Protein AF-A0AA36IHL5-F1 (afdb_monomer_lite)

pLDDT: mean 83.69, std 17.75, range [38.66, 98.56]

Sequence (324 aa):
MAGLLGIASVQEADGRDSGELLGDEELRSTPANKVRSAAAQQRLAVREYREAYRLRPRDAETKDRLHSACAVLRRLQALVDGPKRIPMRRFLAHYNLSIRYWDMGEARQAIDEAHKARKELEKHSLPRGCAEHNLLLMMQVYTEFKQEQKKLEDALHRSPEAVGPNYDMGIHFFDKRMLRRAEAQLRLARDRARTGTALQLVEQDMLSLQASADDNPLAPADGKKAVAAQSRGAGRMVQLLQDIEDDLTFISRLKQLWCVEEDSGKADELQETGVRDGLMPQLLPCMHCRYSQDRSACDAWLADLSVRTDICLQAGRHARACLK

Radius of gyration: 36.07 Å; chains: 1; bounding box: 121×39×105 Å

Secondary structure (DSSP, 8-state):
-----------------------TTHHHHS-HHHHHHHHHHHHHHHHHHHHHHHH-TT-HHHHHHHHHHHHHHHHHHHHHH-S-PBP-HHHHHHHHHHHHHHHHT-HHHHHHHHHHHHHHHHHTT---HHHHHHHHHHHHHHHHTHHHHHHHHHHHHH-TT-HHHHHHHHHHHHHTT-HHHHHHHHHHHHHHHHHHHHHHHHHHHHHHHHHHH---TT--TTHHHHHHHHHHHHHHHHHHHHHHHHHHHHHHHHHHHHS----TTHHHHHHHTS-----PPPPPPPHHHHH-S--HHHHHHHHHHHHHBS---GGGGGGGSS--

Structure (mmCIF, N/CA/C/O backbone):
data_AF-A0AA36IHL5-F1
#
_entry.id   AF-A0AA36IHL5-F1
#
loop_
_atom_site.group_PDB
_atom_site.id
_atom_site.type_symbol
_atom_site.label_atom_id
_atom_site.label_alt_id
_atom_site.label_comp_id
_atom_site.label_asym_id
_atom_site.label_entity_id
_atom_site.label_seq_id
_atom_site.pdbx_PDB_ins_code
_atom_site.Cartn_x
_atom_site.Cartn_y
_atom_site.Cartn_z
_atom_site.occupancy
_atom_site.B_iso_or_equiv
_atom_site.auth_seq_id
_atom_site.auth_comp_id
_atom_site.auth_asym_id
_atom_site.auth_atom_id
_atom_site.pdbx_PDB_model_num
ATOM 1 N N . MET A 1 1 ? 92.669 13.123 -29.758 1.00 44.44 1 MET A N 1
ATOM 2 C CA . MET A 1 1 ? 92.280 13.843 -30.991 1.00 44.44 1 MET A CA 1
ATOM 3 C C . MET A 1 1 ? 91.875 12.797 -32.020 1.00 44.44 1 MET A C 1
ATOM 5 O O . MET A 1 1 ? 92.624 11.844 -32.168 1.00 44.44 1 MET A O 1
ATOM 9 N N . ALA A 1 2 ? 90.725 12.998 -32.674 1.00 41.44 2 ALA A N 1
ATOM 10 C CA . ALA A 1 2 ? 90.060 12.146 -33.677 1.00 41.44 2 ALA A CA 1
ATOM 11 C C . ALA A 1 2 ? 89.234 10.957 -33.133 1.00 41.44 2 ALA A C 1
ATOM 13 O O . ALA A 1 2 ? 89.733 9.855 -32.926 1.00 41.44 2 ALA A O 1
ATOM 14 N N . GLY A 1 3 ? 87.943 11.232 -32.908 1.00 39.38 3 GLY A N 1
ATOM 15 C CA . GLY A 1 3 ? 86.891 10.254 -32.641 1.00 39.38 3 GLY A CA 1
ATOM 16 C C . GLY A 1 3 ? 86.279 9.705 -33.934 1.00 39.38 3 GLY A C 1
ATOM 17 O O . GLY A 1 3 ? 86.169 10.412 -34.935 1.00 39.38 3 GLY A O 1
ATOM 18 N N . LEU A 1 4 ? 85.908 8.427 -33.882 1.00 48.72 4 LEU A N 1
ATOM 19 C CA . LEU A 1 4 ? 85.308 7.640 -34.955 1.00 48.72 4 LEU A CA 1
ATOM 20 C C . LEU A 1 4 ? 83.808 7.941 -35.102 1.00 48.72 4 LEU A C 1
ATOM 22 O O . LEU A 1 4 ? 83.058 7.920 -34.128 1.00 48.72 4 LEU A O 1
ATOM 26 N N . LEU A 1 5 ? 83.392 8.193 -36.343 1.00 45.12 5 LEU A N 1
ATOM 27 C CA . LEU A 1 5 ? 82.007 8.343 -36.785 1.00 45.12 5 LEU A CA 1
ATOM 28 C C . LEU A 1 5 ? 81.318 6.970 -36.839 1.00 45.12 5 LEU A C 1
ATOM 30 O O . LEU A 1 5 ? 81.693 6.121 -37.644 1.00 45.12 5 LEU A O 1
ATOM 34 N N . GLY A 1 6 ? 80.297 6.772 -36.004 1.00 46.28 6 GLY A N 1
ATOM 35 C CA . GLY A 1 6 ? 79.357 5.654 -36.095 1.00 46.28 6 GLY A CA 1
ATOM 36 C C . GLY A 1 6 ? 78.054 6.115 -36.743 1.00 46.28 6 GLY A C 1
ATOM 37 O O . GLY A 1 6 ? 77.314 6.898 -36.154 1.00 46.28 6 GLY A O 1
ATOM 38 N N . ILE A 1 7 ? 77.784 5.642 -37.958 1.00 44.25 7 ILE A N 1
ATOM 39 C CA . ILE A 1 7 ? 76.531 5.872 -38.683 1.00 44.25 7 ILE A CA 1
ATOM 40 C C . ILE A 1 7 ? 75.579 4.738 -38.292 1.00 44.25 7 ILE A C 1
ATOM 42 O O . ILE A 1 7 ? 75.774 3.597 -38.703 1.00 44.25 7 ILE A O 1
ATOM 46 N N . ALA A 1 8 ? 74.576 5.040 -37.467 1.00 44.50 8 ALA A N 1
ATOM 47 C CA . ALA A 1 8 ? 73.499 4.112 -37.144 1.00 44.50 8 ALA A CA 1
ATOM 48 C C . ALA A 1 8 ? 72.383 4.249 -38.188 1.00 44.50 8 ALA A C 1
ATOM 50 O O . ALA A 1 8 ? 71.769 5.306 -38.334 1.00 44.50 8 ALA A O 1
ATOM 51 N N . SER A 1 9 ? 72.147 3.168 -38.924 1.00 41.22 9 SER A N 1
ATOM 52 C CA . SER A 1 9 ? 71.036 2.990 -39.855 1.00 41.22 9 SER A CA 1
ATOM 53 C C . SER A 1 9 ? 69.702 2.946 -39.107 1.00 41.22 9 SER A C 1
ATOM 55 O O . SER A 1 9 ? 69.472 2.046 -38.298 1.00 41.22 9 SER A O 1
ATOM 57 N N . VAL A 1 10 ? 68.818 3.897 -39.401 1.00 44.06 10 VAL A N 1
ATOM 58 C CA . VAL A 1 10 ? 67.421 3.902 -38.955 1.00 44.06 10 VAL A CA 1
ATOM 59 C C . VAL A 1 10 ? 66.652 2.895 -39.812 1.00 44.06 10 VAL A C 1
ATOM 61 O O . VAL A 1 10 ? 66.499 3.093 -41.014 1.00 44.06 10 VAL A O 1
ATOM 64 N N . GLN A 1 11 ? 66.209 1.793 -39.208 1.00 38.66 11 GLN A N 1
ATOM 65 C CA . GLN A 1 11 ? 65.222 0.899 -39.809 1.00 38.66 11 GLN A CA 1
ATOM 66 C C . GLN A 1 11 ? 63.832 1.498 -39.576 1.00 38.66 11 GLN A C 1
ATOM 68 O O . GLN A 1 11 ? 63.352 1.552 -38.444 1.00 38.66 11 GLN A O 1
ATOM 73 N N . GLU A 1 12 ? 63.199 1.966 -40.650 1.00 41.81 12 GLU A N 1
ATOM 74 C CA . GLU A 1 12 ? 61.779 2.311 -40.675 1.00 41.81 12 GLU A CA 1
ATOM 75 C C . GLU A 1 12 ? 60.959 1.022 -40.530 1.00 41.81 12 GLU A C 1
ATOM 77 O O . GLU A 1 12 ? 60.849 0.214 -41.451 1.00 41.81 12 GLU A O 1
ATOM 82 N N . ALA A 1 13 ? 60.422 0.801 -39.329 1.00 40.88 13 ALA A N 1
ATOM 83 C CA . ALA A 1 13 ? 59.413 -0.216 -39.085 1.00 40.88 13 ALA A CA 1
ATOM 84 C C . ALA A 1 13 ? 58.079 0.290 -39.649 1.00 40.88 13 ALA A C 1
ATOM 86 O O . ALA A 1 13 ? 57.385 1.094 -39.025 1.00 40.88 13 ALA A O 1
ATOM 87 N N . ASP A 1 14 ? 57.752 -0.175 -40.852 1.00 40.91 14 ASP A N 1
ATOM 88 C CA . ASP A 1 14 ? 56.492 0.066 -41.550 1.00 40.91 14 ASP A CA 1
ATOM 89 C C . ASP A 1 14 ? 55.363 -0.706 -40.832 1.00 40.91 14 ASP A C 1
ATOM 91 O O . ASP A 1 14 ? 54.939 -1.797 -41.218 1.00 40.91 14 ASP A O 1
ATOM 95 N N . GLY A 1 15 ? 54.938 -0.169 -39.687 1.00 42.59 15 GLY A N 1
ATOM 96 C CA . GLY A 1 15 ? 53.857 -0.684 -38.855 1.00 42.59 15 GLY A CA 1
ATOM 97 C C . GLY A 1 15 ? 52.500 -0.392 -39.480 1.00 42.59 15 GLY A C 1
ATOM 98 O O . GLY A 1 15 ? 51.758 0.463 -38.997 1.00 42.59 15 GLY A O 1
ATOM 99 N N . ARG A 1 16 ? 52.151 -1.117 -40.548 1.00 42.12 16 ARG A N 1
ATOM 100 C CA . ARG A 1 16 ? 50.749 -1.291 -40.949 1.00 42.12 16 ARG A CA 1
ATOM 101 C C . ARG A 1 16 ? 50.077 -2.198 -39.926 1.00 42.12 16 ARG A C 1
ATOM 103 O O . ARG A 1 16 ? 49.885 -3.384 -40.166 1.00 42.12 16 ARG A O 1
ATOM 110 N N . ASP A 1 17 ? 49.730 -1.615 -38.785 1.00 42.56 17 ASP A N 1
ATOM 111 C CA . ASP A 1 17 ? 48.721 -2.158 -37.886 1.00 42.56 17 ASP A CA 1
ATOM 112 C C . ASP A 1 17 ? 47.379 -2.019 -38.615 1.00 42.56 17 ASP A C 1
ATOM 114 O O . ASP A 1 17 ? 46.668 -1.013 -38.526 1.00 42.56 17 ASP A O 1
ATOM 118 N N . SER A 1 18 ? 47.110 -2.979 -39.502 1.00 45.34 18 SER A N 1
ATOM 119 C CA . SER A 1 18 ? 45.804 -3.162 -40.106 1.00 45.34 18 SER A CA 1
ATOM 120 C C . SER A 1 18 ? 44.856 -3.438 -38.957 1.00 45.34 18 SER A C 1
ATOM 122 O O . SER A 1 18 ? 44.804 -4.566 -38.477 1.00 45.34 18 SER A O 1
ATOM 124 N N . GLY A 1 19 ? 44.167 -2.392 -38.497 1.00 47.06 19 GLY A N 1
ATOM 125 C CA . GLY A 1 19 ? 43.100 -2.489 -37.517 1.00 47.06 19 GLY A CA 1
ATOM 126 C C . GLY A 1 19 ? 42.063 -3.477 -38.025 1.00 47.06 19 GLY A C 1
ATOM 127 O O . GLY A 1 19 ? 41.137 -3.099 -38.746 1.00 47.06 19 GLY A O 1
ATOM 128 N N . GLU A 1 20 ? 42.265 -4.748 -37.691 1.00 49.41 20 GLU A N 1
ATOM 129 C CA . GLU A 1 20 ? 41.310 -5.814 -37.896 1.00 49.41 20 GLU A CA 1
ATOM 130 C C . GLU A 1 20 ? 40.064 -5.384 -37.138 1.00 49.41 20 GLU A C 1
ATOM 132 O O . GLU A 1 20 ? 40.018 -5.314 -35.908 1.00 49.41 20 GLU A O 1
ATOM 137 N N . LEU A 1 21 ? 39.067 -4.976 -37.917 1.00 54.00 21 LEU A N 1
ATOM 138 C CA . LEU A 1 21 ? 37.728 -4.703 -37.447 1.00 54.00 21 LEU A CA 1
ATOM 139 C C . LEU A 1 21 ? 37.218 -6.014 -36.857 1.00 54.00 21 LEU A C 1
ATOM 141 O O . LEU A 1 21 ? 36.742 -6.872 -37.598 1.00 54.00 21 LEU A O 1
ATOM 145 N N . LEU A 1 22 ? 37.366 -6.162 -35.538 1.00 56.16 22 LEU A N 1
ATOM 146 C CA . LEU A 1 22 ? 36.776 -7.248 -34.761 1.00 56.16 22 LEU A CA 1
ATOM 147 C C . LEU A 1 22 ? 35.353 -7.476 -35.272 1.00 56.16 22 LEU A C 1
ATOM 149 O O . LEU A 1 22 ? 34.536 -6.546 -35.283 1.00 56.16 22 LEU A O 1
ATOM 153 N N . GLY A 1 23 ? 35.089 -8.690 -35.755 1.00 58.66 23 GLY A N 1
ATOM 154 C CA . GLY A 1 23 ? 33.803 -9.040 -36.342 1.00 58.66 23 GLY A CA 1
ATOM 155 C C . GLY A 1 23 ? 32.660 -8.760 -35.364 1.00 58.66 23 GLY A C 1
ATOM 156 O O . GLY A 1 23 ? 32.812 -8.910 -34.150 1.00 58.66 23 GLY A O 1
ATOM 157 N N . ASP A 1 24 ? 31.493 -8.367 -35.884 1.00 56.25 24 ASP A N 1
ATOM 158 C CA . ASP A 1 24 ? 30.331 -7.980 -35.066 1.00 56.25 24 ASP A CA 1
ATOM 159 C C . ASP A 1 24 ? 29.865 -9.102 -34.098 1.00 56.25 24 ASP A C 1
ATOM 161 O O . ASP A 1 24 ? 29.147 -8.828 -33.133 1.00 56.25 24 ASP A O 1
ATOM 165 N N . GLU A 1 25 ? 30.277 -10.355 -34.326 1.00 59.19 25 GLU A N 1
ATOM 166 C CA . GLU A 1 25 ? 30.057 -11.504 -33.434 1.00 59.19 25 GLU A CA 1
ATOM 167 C C . GLU A 1 25 ? 30.966 -11.506 -32.197 1.00 59.19 25 GLU A C 1
ATOM 169 O O . GLU A 1 25 ? 30.514 -11.818 -31.093 1.00 59.19 25 GLU A O 1
ATOM 174 N N . GLU A 1 26 ? 32.226 -11.102 -32.343 1.00 59.00 26 GLU A N 1
ATOM 175 C CA . GLU A 1 26 ? 33.215 -11.148 -31.265 1.00 59.00 26 GLU A CA 1
ATOM 176 C C . GLU A 1 26 ? 32.952 -10.040 -30.236 1.00 59.00 26 GLU A C 1
ATOM 178 O O . GLU A 1 26 ? 33.010 -10.275 -29.029 1.00 59.00 26 GLU A O 1
ATOM 183 N N . LEU A 1 27 ? 32.500 -8.861 -30.689 1.00 59.38 27 LEU A N 1
ATOM 184 C CA . LEU A 1 27 ? 32.076 -7.774 -29.798 1.00 59.38 27 LEU A CA 1
ATOM 185 C C . LEU A 1 27 ? 30.879 -8.147 -28.909 1.00 59.38 27 LEU A C 1
ATOM 187 O O . LEU A 1 27 ? 30.774 -7.625 -27.797 1.00 59.38 27 LEU A O 1
ATOM 191 N N . ARG A 1 28 ? 29.995 -9.051 -29.352 1.00 56.94 28 ARG A N 1
ATOM 192 C CA . ARG A 1 28 ? 28.815 -9.474 -28.573 1.00 56.94 28 ARG A CA 1
ATOM 193 C C . ARG A 1 28 ? 29.163 -10.392 -27.400 1.00 56.94 28 ARG A C 1
ATOM 195 O O . ARG A 1 28 ? 28.396 -10.431 -26.441 1.00 56.94 28 ARG A O 1
ATOM 202 N N . SER A 1 29 ? 30.294 -11.101 -27.454 1.00 59.09 29 SER A N 1
ATOM 203 C CA . SER A 1 29 ? 30.755 -11.987 -26.371 1.00 59.09 29 SER A CA 1
ATOM 204 C C . SER A 1 29 ? 31.634 -11.270 -25.338 1.00 59.09 29 SER A C 1
ATOM 206 O O . SER A 1 29 ? 31.875 -11.791 -24.245 1.00 59.09 29 SER A O 1
ATOM 208 N N . THR A 1 30 ? 32.107 -10.058 -25.650 1.00 69.56 30 THR A N 1
ATOM 209 C CA . THR A 1 30 ? 32.979 -9.316 -24.739 1.00 69.56 30 THR A CA 1
ATOM 210 C C . THR A 1 30 ? 32.235 -8.846 -23.480 1.00 69.56 30 THR A C 1
ATOM 212 O O . THR A 1 30 ? 31.100 -8.372 -23.548 1.00 69.56 30 THR A O 1
ATOM 215 N N . PRO A 1 31 ? 32.863 -8.928 -22.291 1.00 75.56 31 PRO A N 1
ATOM 216 C CA . PRO A 1 31 ? 32.246 -8.460 -21.055 1.00 75.56 31 PRO A CA 1
ATOM 217 C C . PRO A 1 31 ? 31.926 -6.961 -21.148 1.00 75.56 31 PRO A C 1
ATOM 219 O O . PRO A 1 31 ? 32.770 -6.166 -21.560 1.00 75.56 31 PRO A O 1
ATOM 222 N N . ALA A 1 32 ? 30.735 -6.554 -20.694 1.00 74.25 32 ALA A N 1
ATOM 223 C CA . ALA A 1 32 ? 30.207 -5.186 -20.817 1.00 74.25 32 ALA A CA 1
ATOM 224 C C . ALA A 1 32 ? 31.147 -4.073 -20.299 1.00 74.25 32 ALA A C 1
ATOM 226 O O . ALA A 1 32 ? 31.046 -2.918 -20.714 1.00 74.25 32 ALA A O 1
ATOM 227 N N . ASN A 1 33 ? 32.075 -4.396 -19.393 1.00 75.38 33 ASN A N 1
ATOM 228 C CA . ASN A 1 33 ? 33.095 -3.460 -18.913 1.00 75.38 33 ASN A CA 1
ATOM 229 C C . ASN A 1 33 ? 34.169 -3.165 -19.975 1.00 75.38 33 ASN A C 1
ATOM 231 O O . ASN A 1 33 ? 34.611 -2.023 -20.081 1.00 75.38 33 ASN A O 1
ATOM 235 N N . LYS A 1 34 ? 34.537 -4.150 -20.808 1.00 85.75 34 LYS A N 1
ATOM 236 C CA . LYS A 1 34 ? 35.445 -3.952 -21.948 1.00 85.75 34 LYS A CA 1
ATOM 237 C C . LYS A 1 34 ? 34.787 -3.106 -23.033 1.00 85.75 34 LYS A C 1
ATOM 239 O O . LYS A 1 34 ? 35.414 -2.164 -23.497 1.00 85.75 34 LYS A O 1
ATOM 244 N N . VAL A 1 35 ? 33.512 -3.352 -23.353 1.00 85.50 35 VAL A N 1
ATOM 245 C CA . VAL A 1 35 ? 32.758 -2.531 -24.323 1.00 85.50 35 VAL A CA 1
ATOM 246 C C . VAL A 1 35 ? 32.647 -1.078 -23.847 1.00 85.50 35 VAL A C 1
ATOM 248 O O . VAL A 1 35 ? 32.874 -0.153 -24.623 1.00 85.50 35 VAL A O 1
ATOM 251 N N . ARG A 1 36 ? 32.371 -0.855 -22.553 1.00 82.19 36 ARG A N 1
ATOM 252 C CA . ARG A 1 36 ? 32.340 0.495 -21.961 1.00 82.19 36 ARG A CA 1
ATOM 253 C C . ARG A 1 36 ? 33.703 1.188 -21.993 1.00 82.19 36 ARG A C 1
ATOM 255 O O . ARG A 1 36 ? 33.763 2.366 -22.338 1.00 82.19 36 ARG A O 1
ATOM 262 N N . SER A 1 37 ? 34.777 0.464 -21.678 1.00 85.81 37 SER A N 1
ATOM 263 C CA . SER A 1 37 ? 36.148 0.981 -21.771 1.00 85.81 37 SER A CA 1
ATOM 264 C C . SER A 1 37 ? 36.522 1.336 -23.216 1.00 85.81 37 SER A C 1
ATOM 266 O O . SER A 1 37 ? 36.970 2.450 -23.479 1.00 85.81 37 SER A O 1
ATOM 268 N N . ALA A 1 38 ? 36.224 0.452 -24.174 1.00 89.75 38 ALA A N 1
ATOM 269 C CA . ALA A 1 38 ? 36.446 0.687 -25.599 1.00 89.75 38 ALA A CA 1
ATOM 270 C C . ALA A 1 38 ? 35.644 1.896 -26.107 1.00 89.75 38 ALA A C 1
ATOM 272 O O . ALA A 1 38 ? 36.181 2.752 -26.805 1.00 89.75 38 ALA A O 1
ATOM 273 N N . ALA A 1 39 ? 34.377 2.036 -25.702 1.00 89.25 39 ALA A N 1
ATOM 274 C CA . ALA A 1 39 ? 33.566 3.204 -26.041 1.00 89.25 39 ALA A CA 1
ATOM 275 C C . ALA A 1 39 ? 34.156 4.504 -25.463 1.00 89.25 39 ALA A C 1
ATOM 277 O O . ALA A 1 39 ? 34.123 5.540 -26.128 1.00 89.25 39 ALA A O 1
ATOM 278 N N . ALA A 1 40 ? 34.709 4.468 -24.246 1.00 89.44 40 ALA A N 1
ATOM 279 C CA . ALA A 1 40 ? 35.375 5.617 -23.637 1.00 89.44 40 ALA A CA 1
ATOM 280 C C . ALA A 1 40 ? 36.661 6.001 -24.388 1.00 89.44 40 ALA A C 1
ATOM 282 O O . ALA A 1 40 ? 36.842 7.174 -24.718 1.00 89.44 40 ALA A O 1
ATOM 283 N N . GLN A 1 41 ? 37.502 5.023 -24.733 1.00 91.75 41 GLN A N 1
ATOM 284 C CA . GLN A 1 41 ? 38.707 5.232 -25.545 1.00 91.75 41 GLN A CA 1
ATOM 285 C C . GLN A 1 41 ? 38.363 5.796 -26.927 1.00 91.75 41 GLN A C 1
ATOM 287 O O . GLN A 1 41 ? 38.969 6.767 -27.378 1.00 91.75 41 GLN A O 1
ATOM 292 N N . GLN A 1 42 ? 37.312 5.277 -27.561 1.00 94.62 42 GLN A N 1
ATOM 293 C CA . GLN A 1 42 ? 36.882 5.745 -28.872 1.00 94.62 42 GLN A CA 1
ATOM 294 C C . GLN A 1 42 ? 36.358 7.190 -28.847 1.00 94.62 42 GLN A C 1
ATOM 296 O O . GLN A 1 42 ? 36.547 7.937 -29.808 1.00 94.62 42 GLN A O 1
ATOM 301 N N . ARG A 1 43 ? 35.738 7.632 -27.742 1.00 93.25 43 ARG A N 1
ATOM 302 C CA . ARG A 1 43 ? 35.357 9.047 -27.556 1.00 93.25 43 ARG A CA 1
ATOM 303 C C . ARG A 1 43 ? 36.575 9.963 -27.491 1.00 93.25 43 ARG A C 1
ATOM 305 O O . ARG A 1 43 ? 36.509 11.067 -28.031 1.00 93.25 43 ARG A O 1
ATOM 312 N N . LEU A 1 44 ? 37.656 9.519 -26.847 1.00 93.81 44 LEU A N 1
ATOM 313 C CA . LEU A 1 44 ? 38.919 10.257 -26.811 1.00 93.81 44 LEU A CA 1
ATOM 314 C C . LEU A 1 44 ? 39.531 10.331 -28.213 1.00 93.81 44 LEU A C 1
ATOM 316 O O . LEU A 1 44 ? 39.802 11.428 -28.683 1.00 93.81 44 LEU A O 1
ATOM 320 N N . ALA A 1 45 ? 39.611 9.209 -28.934 1.00 93.56 45 ALA A N 1
ATOM 321 C CA . ALA A 1 45 ? 40.111 9.188 -30.310 1.00 93.56 45 ALA A CA 1
ATOM 322 C C . ALA A 1 45 ? 39.329 10.139 -31.236 1.00 93.56 45 ALA A C 1
ATOM 324 O O . ALA A 1 45 ? 39.920 10.931 -31.966 1.00 93.56 45 ALA A O 1
ATOM 325 N N . VAL A 1 46 ? 37.991 10.138 -31.168 1.00 96.38 46 VAL A N 1
ATOM 326 C CA . VAL A 1 46 ? 37.153 11.078 -31.937 1.00 96.38 46 VAL A CA 1
ATOM 327 C C . VAL A 1 46 ? 37.425 12.537 -31.553 1.00 96.38 46 VAL A C 1
ATOM 329 O O . VAL A 1 46 ? 37.369 13.406 -32.423 1.00 96.38 46 VAL A O 1
ATOM 332 N N . ARG A 1 47 ? 37.710 12.833 -30.278 1.00 96.31 47 ARG A N 1
ATOM 333 C CA . ARG A 1 47 ? 38.084 14.185 -29.838 1.00 96.31 47 ARG A CA 1
ATOM 334 C C . ARG A 1 47 ? 39.415 14.610 -30.462 1.00 96.31 47 ARG A C 1
ATOM 336 O O . ARG A 1 47 ? 39.451 15.666 -31.084 1.00 96.31 47 ARG A O 1
ATOM 343 N N . GLU A 1 48 ? 40.444 13.772 -30.377 1.00 96.38 48 GLU A N 1
ATOM 344 C CA . GLU A 1 48 ? 41.768 14.064 -30.945 1.00 96.38 48 GLU A CA 1
ATOM 345 C C . GLU A 1 48 ? 41.717 14.227 -32.471 1.00 96.38 48 GLU A C 1
ATOM 347 O O . GLU A 1 48 ? 42.239 15.199 -33.014 1.00 96.38 48 GLU A O 1
ATOM 352 N N . TYR A 1 49 ? 40.995 13.353 -33.184 1.00 96.56 49 TYR A N 1
ATOM 353 C CA . TYR A 1 49 ? 40.829 13.488 -34.637 1.00 96.56 49 TYR A CA 1
ATOM 354 C C . TYR A 1 49 ? 40.052 14.747 -35.042 1.00 96.56 49 TYR A C 1
ATOM 356 O O . TYR A 1 49 ? 40.300 15.300 -36.113 1.00 96.56 49 TYR A O 1
ATOM 364 N N . ARG A 1 50 ? 39.132 15.242 -34.201 1.00 96.50 50 ARG A N 1
ATOM 365 C CA . ARG A 1 50 ? 38.467 16.534 -34.440 1.00 96.50 50 ARG A CA 1
ATOM 366 C C . ARG A 1 50 ? 39.439 17.700 -34.304 1.00 96.50 50 ARG A C 1
ATOM 368 O O . ARG A 1 50 ? 39.364 18.612 -35.123 1.00 96.50 50 ARG A O 1
ATOM 375 N N . GLU A 1 51 ? 40.335 17.677 -33.318 1.00 96.94 51 GLU A N 1
ATOM 376 C CA . GLU A 1 51 ? 41.374 18.707 -33.187 1.00 96.94 51 GLU A CA 1
ATOM 377 C C . GLU A 1 51 ? 42.366 18.651 -34.355 1.00 96.94 51 GLU A C 1
ATOM 379 O O . GLU A 1 51 ? 42.631 19.674 -34.986 1.00 96.94 51 GLU A O 1
ATOM 384 N N . ALA A 1 52 ? 42.829 17.457 -34.734 1.00 95.81 52 ALA A N 1
ATOM 385 C CA . ALA A 1 52 ? 43.696 17.275 -35.898 1.00 95.81 52 ALA A CA 1
ATOM 386 C C . ALA A 1 52 ? 43.046 17.806 -37.190 1.00 95.81 52 ALA A C 1
ATOM 388 O O . ALA A 1 52 ? 43.681 18.537 -37.953 1.00 95.81 52 ALA A O 1
ATOM 389 N N . TYR A 1 53 ? 41.755 17.521 -37.402 1.00 95.38 53 TYR A N 1
ATOM 390 C CA . TYR A 1 53 ? 41.002 18.033 -38.550 1.00 95.38 53 TYR A CA 1
ATOM 391 C C . TYR A 1 53 ? 40.866 19.563 -38.532 1.00 95.38 53 TYR A C 1
ATOM 393 O O . TYR A 1 53 ? 40.946 20.195 -39.583 1.00 95.38 53 TYR A O 1
ATOM 401 N N . ARG A 1 54 ? 40.702 20.189 -37.355 1.00 96.00 54 ARG A N 1
ATOM 402 C CA . ARG A 1 54 ? 40.691 21.661 -37.234 1.00 96.00 54 ARG A CA 1
ATOM 403 C C . ARG A 1 54 ? 42.029 22.279 -37.624 1.00 96.00 54 ARG A C 1
ATOM 405 O O . ARG A 1 54 ? 42.038 23.313 -38.285 1.00 96.00 54 ARG A O 1
ATOM 412 N N . LEU A 1 55 ? 43.137 21.652 -37.229 1.00 96.19 55 LEU A N 1
ATOM 413 C CA . LEU A 1 55 ? 44.485 22.118 -37.562 1.00 96.19 55 LEU A CA 1
ATOM 414 C C . LEU A 1 55 ? 44.817 21.915 -39.049 1.00 96.19 55 LEU A C 1
ATOM 416 O O . LEU A 1 55 ? 45.541 22.722 -39.630 1.00 96.19 55 LEU A O 1
ATOM 420 N N . ARG A 1 56 ? 44.299 20.849 -39.677 1.00 95.31 56 ARG A N 1
ATOM 421 C CA . ARG A 1 56 ? 44.561 20.497 -41.084 1.00 95.31 56 ARG A CA 1
ATOM 422 C C . ARG A 1 56 ? 43.282 20.061 -41.820 1.00 95.31 56 ARG A C 1
ATOM 424 O O . ARG A 1 56 ? 43.119 18.885 -42.137 1.00 95.31 56 ARG A O 1
ATOM 431 N N . PRO A 1 57 ? 42.393 20.997 -42.193 1.00 92.31 57 PRO A N 1
ATOM 432 C CA . PRO A 1 57 ? 41.082 20.656 -42.758 1.00 92.31 57 PRO A CA 1
ATOM 433 C C . PRO A 1 57 ? 41.125 20.072 -44.179 1.00 92.31 57 PRO A C 1
ATOM 435 O O . PRO A 1 57 ? 40.133 19.513 -44.642 1.00 92.31 57 PRO A O 1
ATOM 438 N N . ARG A 1 58 ? 42.248 20.217 -44.898 1.00 94.81 58 ARG A N 1
ATOM 439 C CA . ARG A 1 58 ? 42.435 19.681 -46.260 1.00 94.81 58 ARG A CA 1
ATOM 440 C C . ARG A 1 58 ? 43.095 18.303 -46.291 1.00 94.81 58 ARG A C 1
ATOM 442 O O . ARG A 1 58 ? 43.225 17.738 -47.372 1.00 94.81 58 ARG A O 1
ATOM 449 N N . ASP A 1 59 ? 43.519 17.783 -45.142 1.00 96.12 59 ASP A N 1
ATOM 450 C CA . ASP A 1 59 ? 44.123 16.460 -45.066 1.00 96.12 59 ASP A CA 1
ATOM 451 C C . ASP A 1 59 ? 43.042 15.371 -45.170 1.00 96.12 59 ASP A C 1
ATOM 453 O O . ASP A 1 59 ? 42.204 15.205 -44.277 1.00 96.12 59 ASP A O 1
ATOM 457 N N . ALA A 1 60 ? 43.048 14.655 -46.297 1.00 93.75 60 ALA A N 1
ATOM 458 C CA . ALA A 1 60 ? 42.083 13.600 -46.588 1.00 93.75 60 ALA A CA 1
ATOM 459 C C . ALA A 1 60 ? 42.209 12.429 -45.603 1.00 93.75 60 ALA A C 1
ATOM 461 O O . ALA A 1 60 ? 41.197 11.879 -45.174 1.00 93.75 60 ALA A O 1
ATOM 462 N N . GLU A 1 61 ? 43.428 12.111 -45.162 1.00 93.88 61 GLU A N 1
ATOM 463 C CA . GLU A 1 61 ? 43.673 10.987 -44.260 1.00 93.88 61 GLU A CA 1
ATOM 464 C C . GLU A 1 61 ? 43.075 11.237 -42.870 1.00 93.88 61 GLU A C 1
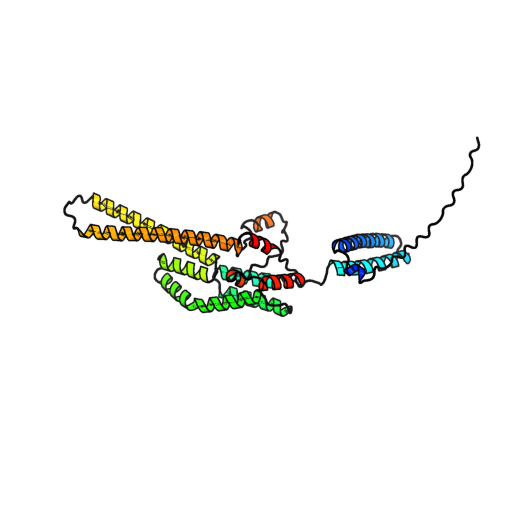ATOM 466 O O . GLU A 1 61 ? 42.361 10.393 -42.322 1.00 93.88 61 GLU A O 1
ATOM 471 N N . THR A 1 62 ? 43.294 12.430 -42.310 1.00 93.19 62 THR A N 1
ATOM 472 C CA . THR A 1 62 ? 42.682 12.829 -41.035 1.00 93.19 62 THR A CA 1
ATOM 473 C C . THR A 1 62 ? 41.151 12.809 -41.112 1.00 93.19 62 THR A C 1
ATOM 475 O O . THR A 1 62 ? 40.481 12.381 -40.166 1.00 93.19 62 THR A O 1
ATOM 478 N N . LYS A 1 63 ? 40.578 13.223 -42.249 1.00 95.56 63 LYS A N 1
ATOM 479 C CA . LYS A 1 63 ? 39.130 13.179 -42.484 1.00 95.56 63 LYS A CA 1
ATOM 480 C C . LYS A 1 63 ? 38.595 11.742 -42.499 1.00 95.56 63 LYS A C 1
ATOM 482 O O . LYS A 1 63 ? 37.558 11.492 -41.876 1.00 95.56 63 LYS A O 1
ATOM 487 N N . ASP A 1 64 ? 39.284 10.814 -43.154 1.00 95.25 64 ASP A N 1
ATOM 488 C CA . ASP A 1 64 ? 38.872 9.407 -43.240 1.00 95.25 64 ASP A CA 1
ATOM 489 C C . ASP A 1 64 ? 38.989 8.701 -41.884 1.00 95.25 64 ASP A C 1
ATOM 491 O O . ASP A 1 64 ? 38.049 8.032 -41.442 1.00 95.25 64 ASP A O 1
ATOM 495 N N . ARG A 1 65 ? 40.084 8.937 -41.150 1.00 94.94 65 ARG A N 1
ATOM 496 C CA . ARG A 1 65 ? 40.271 8.413 -39.785 1.00 94.94 65 ARG A CA 1
ATOM 497 C C . ARG A 1 65 ? 39.195 8.924 -38.825 1.00 94.94 65 ARG A C 1
ATOM 499 O O . ARG A 1 65 ? 38.655 8.138 -38.047 1.00 94.94 65 ARG A O 1
ATOM 506 N N . LEU A 1 66 ? 38.806 10.199 -38.919 1.00 95.56 66 LEU A N 1
ATOM 507 C CA . LEU A 1 66 ? 37.697 10.754 -38.135 1.00 95.56 66 LEU A CA 1
ATOM 508 C C . LEU A 1 66 ? 36.356 10.074 -38.460 1.00 95.56 66 LEU A C 1
ATOM 510 O O . LEU A 1 66 ? 35.585 9.773 -37.542 1.00 95.56 66 LEU A O 1
ATOM 514 N N . HIS A 1 67 ? 36.067 9.822 -39.742 1.00 94.62 67 HIS A N 1
ATOM 515 C CA . HIS A 1 67 ? 34.844 9.129 -40.161 1.00 94.62 67 HIS A CA 1
ATOM 516 C C . HIS A 1 67 ? 34.800 7.697 -39.629 1.00 94.62 67 HIS A C 1
ATOM 518 O O . HIS A 1 67 ? 33.812 7.316 -38.992 1.00 94.62 67 HIS A O 1
ATOM 524 N N . SER A 1 68 ? 35.881 6.936 -39.813 1.00 94.00 68 SER A N 1
ATOM 525 C CA . SER A 1 68 ? 36.021 5.578 -39.279 1.00 94.00 68 SER A CA 1
ATOM 526 C C . SER A 1 68 ? 35.872 5.563 -37.761 1.00 94.00 68 SER A C 1
ATOM 528 O O . SER A 1 68 ? 35.090 4.780 -37.216 1.00 94.00 68 SER A O 1
ATOM 530 N N . ALA A 1 69 ? 36.522 6.500 -37.068 1.00 93.69 69 ALA A N 1
ATOM 531 C CA . ALA A 1 69 ? 36.441 6.588 -35.620 1.00 93.69 69 ALA A CA 1
ATOM 532 C C . ALA A 1 69 ? 35.015 6.884 -35.124 1.00 93.69 69 ALA A C 1
ATOM 534 O O . ALA A 1 69 ? 34.567 6.283 -34.143 1.00 93.69 69 ALA A O 1
ATOM 535 N N . CYS A 1 70 ? 34.278 7.759 -35.818 1.00 93.00 70 CYS A N 1
ATOM 536 C CA . CYS A 1 70 ? 32.874 8.047 -35.522 1.00 93.00 70 CYS A CA 1
ATOM 537 C C . CYS A 1 70 ? 31.954 6.848 -35.809 1.00 93.00 70 CYS A C 1
ATOM 539 O O . CYS A 1 70 ? 30.996 6.626 -35.064 1.00 93.00 70 CYS A O 1
ATOM 541 N N . ALA A 1 71 ? 32.224 6.073 -36.864 1.00 92.56 71 ALA A N 1
ATOM 542 C CA . ALA A 1 71 ? 31.458 4.872 -37.193 1.00 92.56 71 ALA A CA 1
ATOM 543 C C . ALA A 1 71 ? 31.616 3.791 -36.112 1.00 92.56 71 ALA A C 1
ATOM 545 O O . ALA A 1 71 ? 30.613 3.254 -35.635 1.00 92.56 71 ALA A O 1
ATOM 546 N N . VAL A 1 72 ? 32.852 3.536 -35.666 1.00 92.69 72 VAL A N 1
ATOM 547 C CA . VAL A 1 72 ? 33.150 2.606 -34.563 1.00 92.69 72 VAL A CA 1
ATOM 548 C C . VAL A 1 72 ? 32.505 3.083 -33.262 1.00 92.69 72 VAL A C 1
ATOM 550 O O . VAL A 1 72 ? 31.846 2.297 -32.582 1.00 92.69 72 VAL A O 1
ATOM 553 N N . LEU A 1 73 ? 32.599 4.382 -32.947 1.00 91.56 73 LEU A N 1
ATOM 554 C CA . LEU A 1 73 ? 31.964 4.945 -31.753 1.00 91.56 73 LEU A CA 1
ATOM 555 C C . LEU A 1 73 ? 30.449 4.715 -31.752 1.00 91.56 73 LEU A C 1
ATOM 557 O O . LEU A 1 73 ? 29.901 4.324 -30.727 1.00 91.56 73 LEU A O 1
ATOM 561 N N . ARG A 1 74 ? 29.777 4.909 -32.893 1.00 89.00 74 ARG A N 1
ATOM 562 C CA . ARG A 1 74 ? 28.329 4.693 -33.017 1.00 89.00 74 ARG A CA 1
ATOM 563 C C . ARG A 1 74 ? 27.943 3.232 -32.767 1.00 89.00 74 ARG A C 1
ATOM 565 O O . ARG A 1 74 ? 26.935 2.985 -32.110 1.00 89.00 74 ARG A O 1
ATOM 572 N N . ARG A 1 75 ? 28.741 2.273 -33.253 1.00 87.06 75 ARG A N 1
ATOM 573 C CA . ARG A 1 75 ? 28.523 0.835 -33.006 1.00 87.06 75 ARG A CA 1
ATOM 574 C C . ARG A 1 75 ? 28.736 0.478 -31.537 1.00 87.06 75 ARG A C 1
ATOM 576 O O . ARG A 1 75 ? 27.869 -0.144 -30.932 1.00 87.06 75 ARG A O 1
ATOM 583 N N . LEU A 1 76 ? 29.843 0.932 -30.946 1.00 86.56 76 LEU A N 1
ATOM 584 C CA . LEU A 1 76 ? 30.137 0.721 -29.527 1.00 86.56 76 LEU A CA 1
ATOM 585 C C . LEU A 1 76 ? 29.070 1.358 -28.630 1.00 86.56 76 LEU A C 1
ATOM 587 O O . LEU A 1 76 ? 28.628 0.732 -27.676 1.00 86.56 76 LEU A O 1
ATOM 591 N N . GLN A 1 77 ? 28.603 2.565 -28.954 1.00 83.44 77 GLN A N 1
ATOM 592 C CA . GLN A 1 77 ? 27.500 3.213 -28.242 1.00 83.44 77 GLN A CA 1
ATOM 593 C C . GLN A 1 77 ? 26.202 2.417 -28.353 1.00 83.44 77 GLN A C 1
ATOM 595 O O . GLN A 1 77 ? 25.551 2.220 -27.340 1.00 83.44 77 GLN A O 1
ATOM 600 N N . ALA A 1 78 ? 25.856 1.878 -29.524 1.00 81.12 78 ALA A N 1
ATOM 601 C CA . ALA A 1 78 ? 24.678 1.021 -29.658 1.00 81.12 78 ALA A CA 1
ATOM 602 C C . ALA A 1 78 ? 24.762 -0.252 -28.789 1.00 81.12 78 ALA A C 1
ATOM 604 O O . ALA A 1 78 ? 23.747 -0.709 -28.267 1.00 81.12 78 ALA A O 1
ATOM 605 N N . LEU A 1 79 ? 25.967 -0.799 -28.593 1.00 81.44 79 LEU A N 1
ATOM 606 C CA . LEU A 1 79 ? 26.205 -1.945 -27.709 1.00 81.44 79 LEU A CA 1
ATOM 607 C C . LEU A 1 79 ? 26.183 -1.565 -26.219 1.00 81.44 79 LEU A C 1
ATOM 609 O O . LEU A 1 79 ? 25.719 -2.352 -25.399 1.00 81.44 79 LEU A O 1
ATOM 613 N N . VAL A 1 80 ? 26.674 -0.372 -25.863 1.00 77.44 80 VAL A N 1
ATOM 614 C CA . VAL A 1 80 ? 26.682 0.137 -24.478 1.00 77.44 80 VAL A CA 1
ATOM 615 C C . VAL A 1 80 ? 25.297 0.603 -24.036 1.00 77.44 80 VAL A C 1
ATOM 617 O O . VAL A 1 80 ? 24.870 0.280 -22.929 1.00 77.44 80 VAL A O 1
ATOM 620 N N . ASP A 1 81 ? 24.612 1.371 -24.881 1.00 69.19 81 ASP A N 1
ATOM 621 C CA . ASP A 1 81 ? 23.333 2.008 -24.563 1.00 69.19 81 ASP A CA 1
ATOM 622 C C . ASP A 1 81 ? 22.169 1.001 -24.640 1.00 69.19 81 ASP A C 1
ATOM 624 O O . ASP A 1 81 ? 21.121 1.214 -24.027 1.00 69.19 81 ASP A O 1
ATOM 628 N N . GLY A 1 82 ? 22.368 -0.132 -25.328 1.00 68.38 82 GLY A N 1
ATOM 629 C CA . GLY A 1 82 ? 21.369 -1.186 -25.481 1.00 68.38 82 GLY A CA 1
ATOM 630 C C . GLY A 1 82 ? 20.129 -0.729 -26.267 1.00 68.38 82 GLY A C 1
ATOM 631 O O . GLY A 1 82 ? 20.105 0.361 -26.849 1.00 68.38 82 GLY A O 1
ATOM 632 N N . PRO A 1 83 ? 19.066 -1.553 -26.331 1.00 67.94 83 PRO A N 1
ATOM 633 C CA . PRO A 1 83 ? 17.798 -1.118 -26.905 1.00 67.94 83 PRO A CA 1
ATOM 634 C C . PRO A 1 83 ? 17.256 0.083 -26.118 1.00 67.94 83 PRO A C 1
ATOM 636 O O . PRO A 1 83 ? 17.249 0.077 -24.886 1.00 67.94 83 PRO A O 1
ATOM 639 N N . LYS A 1 84 ? 16.781 1.115 -26.833 1.00 73.50 84 LYS A N 1
ATOM 640 C CA . LYS A 1 84 ? 16.149 2.292 -26.218 1.00 73.50 84 LYS A CA 1
ATOM 641 C C . LYS A 1 84 ? 15.016 1.835 -25.299 1.00 73.50 84 LYS A C 1
ATOM 643 O O . LYS A 1 84 ? 14.010 1.306 -25.766 1.00 73.50 84 LYS A O 1
ATOM 648 N N . ARG A 1 85 ? 15.193 2.053 -23.998 1.00 80.44 85 ARG A N 1
ATOM 649 C CA . ARG A 1 85 ? 14.215 1.705 -22.966 1.00 80.44 85 ARG A CA 1
ATOM 650 C C . ARG A 1 85 ? 12.971 2.581 -23.085 1.00 80.44 85 ARG A C 1
ATOM 652 O O . ARG A 1 85 ? 13.074 3.778 -23.353 1.00 80.44 85 ARG A O 1
ATOM 659 N N . ILE A 1 86 ? 11.803 1.984 -22.869 1.00 84.88 86 ILE A N 1
ATOM 660 C CA . ILE A 1 86 ? 10.529 2.709 -22.895 1.00 84.88 86 ILE A CA 1
ATOM 661 C C . ILE A 1 86 ? 10.409 3.539 -21.608 1.00 84.88 86 ILE A C 1
ATOM 663 O O . ILE A 1 86 ? 10.526 2.954 -20.527 1.00 84.88 86 ILE A O 1
ATOM 667 N N . PRO A 1 87 ? 10.170 4.863 -21.694 1.00 87.12 87 PRO A N 1
ATOM 668 C CA . PRO A 1 87 ? 9.975 5.699 -20.520 1.00 87.12 87 PRO A CA 1
ATOM 669 C C . PRO A 1 87 ? 8.614 5.429 -19.874 1.00 87.12 87 PRO A C 1
ATOM 671 O O . PRO A 1 87 ? 7.578 5.710 -20.474 1.00 87.12 87 PRO A O 1
ATOM 674 N N . MET A 1 88 ? 8.600 4.930 -18.637 1.00 90.94 88 MET A N 1
ATOM 675 C CA . MET A 1 88 ? 7.379 4.435 -17.974 1.00 90.94 88 MET A CA 1
ATOM 676 C C . MET A 1 88 ? 7.021 5.190 -16.686 1.00 90.94 88 MET A C 1
ATOM 678 O O . MET A 1 88 ? 6.370 4.664 -15.782 1.00 90.94 88 MET A O 1
ATOM 682 N N . ARG A 1 89 ? 7.383 6.476 -16.611 1.00 90.56 89 ARG A N 1
ATOM 683 C CA . ARG A 1 89 ? 7.087 7.340 -15.450 1.00 90.56 89 ARG A CA 1
ATOM 684 C C . ARG A 1 89 ? 5.592 7.472 -15.144 1.00 90.56 89 ARG A C 1
ATOM 686 O O . ARG A 1 89 ? 5.213 7.462 -13.979 1.00 90.56 89 ARG A O 1
ATOM 693 N N . ARG A 1 90 ? 4.742 7.583 -16.174 1.00 93.31 90 ARG A N 1
ATOM 694 C CA . ARG A 1 90 ? 3.279 7.692 -15.999 1.00 93.31 90 ARG A CA 1
ATOM 695 C C . ARG A 1 90 ? 2.681 6.415 -15.426 1.00 93.31 90 ARG A C 1
ATOM 697 O O . ARG A 1 90 ? 1.945 6.480 -14.450 1.00 93.31 90 ARG A O 1
ATOM 704 N N . PHE A 1 91 ? 3.056 5.269 -15.994 1.00 95.44 91 PHE A N 1
ATOM 705 C CA . PHE A 1 91 ? 2.677 3.959 -15.474 1.00 95.44 91 PHE A CA 1
ATOM 706 C C . PHE A 1 91 ? 3.013 3.835 -13.987 1.00 95.44 91 PHE A C 1
ATOM 708 O O . PHE A 1 91 ? 2.149 3.505 -13.182 1.00 95.44 91 PHE A O 1
ATOM 715 N N . LEU A 1 92 ? 4.255 4.151 -13.631 1.00 93.44 92 LEU A N 1
ATOM 716 C CA . LEU A 1 92 ? 4.755 4.043 -12.271 1.00 93.44 92 LEU A CA 1
ATOM 717 C C . LEU A 1 92 ? 4.008 4.959 -11.292 1.00 93.44 92 LEU A C 1
ATOM 719 O O . LEU A 1 92 ? 3.682 4.531 -10.187 1.00 93.44 92 LEU A O 1
ATOM 723 N N . ALA A 1 93 ? 3.691 6.188 -11.710 1.00 93.06 93 ALA A N 1
ATOM 724 C CA . ALA A 1 93 ? 2.879 7.106 -10.919 1.00 93.06 93 ALA A CA 1
ATOM 725 C C . ALA A 1 93 ? 1.476 6.535 -10.663 1.00 93.06 93 ALA A C 1
ATOM 727 O O . ALA A 1 93 ? 1.088 6.400 -9.507 1.00 93.06 93 ALA A O 1
ATOM 728 N N . HIS A 1 94 ? 0.754 6.128 -11.713 1.00 97.56 94 HIS A N 1
ATOM 729 C CA . HIS A 1 94 ? -0.585 5.538 -11.589 1.00 97.56 94 HIS A CA 1
ATOM 730 C C . HIS A 1 94 ? -0.574 4.256 -10.745 1.00 97.56 94 HIS A C 1
ATOM 732 O O . HIS A 1 94 ? -1.408 4.067 -9.861 1.00 97.56 94 HIS A O 1
ATOM 738 N N . TYR A 1 95 ? 0.417 3.392 -10.959 1.00 96.75 95 TYR A N 1
ATOM 739 C CA . TYR A 1 95 ? 0.566 2.152 -10.210 1.00 96.75 95 TYR A CA 1
ATOM 740 C C . TYR A 1 95 ? 0.783 2.432 -8.716 1.00 96.75 95 TYR A C 1
ATOM 742 O O . TYR A 1 95 ? 0.067 1.887 -7.876 1.00 96.75 95 TYR A O 1
ATOM 750 N N . ASN A 1 96 ? 1.729 3.305 -8.363 1.00 94.88 96 ASN A N 1
ATOM 751 C CA . ASN A 1 96 ? 2.009 3.604 -6.961 1.00 94.88 96 ASN A CA 1
ATOM 752 C C . ASN A 1 96 ? 0.850 4.363 -6.303 1.00 94.88 96 ASN A C 1
ATOM 754 O O . ASN A 1 96 ? 0.495 4.049 -5.168 1.00 94.88 96 ASN A O 1
ATOM 758 N N . LEU A 1 97 ? 0.223 5.308 -7.012 1.00 95.88 97 LEU A N 1
ATOM 759 C CA . LEU A 1 97 ? -0.962 6.015 -6.524 1.00 95.88 97 LEU A CA 1
ATOM 760 C C . LEU A 1 97 ? -2.115 5.055 -6.237 1.00 95.88 97 LEU A C 1
ATOM 762 O O . LEU A 1 97 ? -2.759 5.209 -5.206 1.00 95.88 97 LEU A O 1
ATOM 766 N N . SER A 1 98 ? -2.332 4.032 -7.070 1.00 98.06 98 SER A N 1
ATOM 767 C CA . SER A 1 98 ? -3.387 3.043 -6.818 1.00 98.06 98 SER A CA 1
ATOM 768 C C . SER A 1 98 ? -3.227 2.358 -5.457 1.00 98.06 98 SER A C 1
ATOM 770 O O . SER A 1 98 ? -4.178 2.267 -4.687 1.00 98.06 98 SER A O 1
ATOM 772 N N . ILE A 1 99 ? -2.001 1.958 -5.107 1.00 96.31 99 ILE A N 1
ATOM 773 C CA . ILE A 1 99 ? -1.695 1.318 -3.822 1.00 96.31 99 ILE A CA 1
ATOM 774 C C . ILE A 1 99 ? -1.821 2.322 -2.671 1.00 96.31 99 ILE A C 1
ATOM 776 O O . ILE A 1 99 ? -2.368 1.989 -1.621 1.00 96.31 99 ILE A O 1
ATOM 780 N N . ARG A 1 100 ? -1.357 3.563 -2.860 1.00 95.31 100 ARG A N 1
ATOM 781 C CA . ARG A 1 100 ? -1.452 4.616 -1.837 1.00 95.31 100 ARG A CA 1
ATOM 782 C C . ARG A 1 100 ? -2.904 4.986 -1.536 1.00 95.31 100 ARG A C 1
ATOM 784 O O . ARG A 1 100 ? -3.275 5.028 -0.368 1.00 95.31 100 ARG A O 1
ATOM 791 N N . TYR A 1 101 ? -3.726 5.201 -2.562 1.00 97.38 101 TYR A N 1
ATOM 792 C CA . TYR A 1 101 ? -5.159 5.451 -2.396 1.00 97.38 101 TYR A CA 1
ATOM 793 C C . TYR A 1 101 ? -5.854 4.275 -1.720 1.00 97.38 101 TYR A C 1
ATOM 795 O O . TYR A 1 101 ? -6.666 4.481 -0.819 1.00 97.38 101 TYR A O 1
ATOM 803 N N . TRP A 1 102 ? -5.475 3.044 -2.072 1.00 97.88 102 TRP A N 1
ATOM 804 C CA . TRP A 1 102 ? -5.997 1.862 -1.399 1.00 97.88 102 TRP A CA 1
ATOM 805 C C . TRP A 1 102 ? -5.659 1.869 0.094 1.00 97.88 102 TRP A C 1
ATOM 807 O O . TRP A 1 102 ? -6.555 1.737 0.922 1.00 97.88 102 TRP A O 1
ATOM 817 N N . ASP A 1 103 ? -4.396 2.119 0.453 1.00 96.38 103 ASP A N 1
ATOM 818 C CA . ASP A 1 103 ? -3.953 2.200 1.849 1.00 96.38 103 ASP A CA 1
ATOM 819 C C . ASP A 1 103 ? -4.667 3.301 2.649 1.00 96.38 103 ASP A C 1
ATOM 821 O O . ASP A 1 103 ? -4.876 3.133 3.851 1.00 96.38 103 ASP A O 1
ATOM 825 N N . MET A 1 104 ? -5.068 4.399 1.999 1.00 95.88 104 MET A N 1
ATOM 826 C CA . MET A 1 104 ? -5.842 5.491 2.610 1.00 95.88 104 MET A CA 1
ATOM 827 C C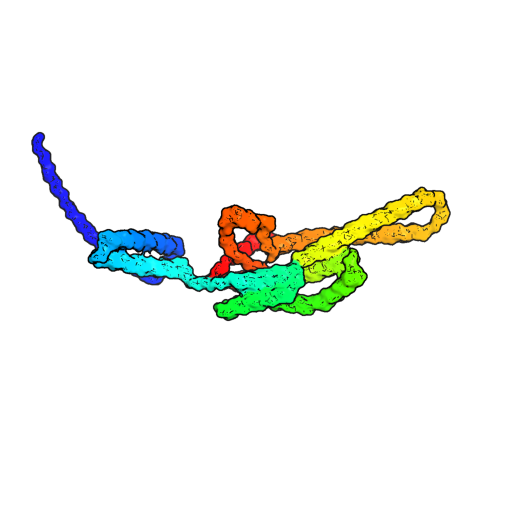 . MET A 1 104 ? -7.345 5.190 2.741 1.00 95.88 104 MET A C 1
ATOM 829 O O . MET A 1 104 ? -8.058 5.942 3.402 1.00 95.88 104 MET A O 1
ATOM 833 N N . GLY A 1 105 ? -7.834 4.085 2.170 1.00 95.62 105 GLY A N 1
ATOM 834 C CA . GLY A 1 105 ? -9.259 3.733 2.146 1.00 95.62 105 GLY A CA 1
ATOM 835 C C . GLY A 1 105 ? -10.041 4.356 0.983 1.00 95.62 105 GLY A C 1
ATOM 836 O O . GLY A 1 105 ? -11.259 4.197 0.897 1.00 95.62 105 GLY A O 1
ATOM 837 N N . GLU A 1 106 ? -9.359 5.020 0.050 1.00 97.31 106 GLU A N 1
ATOM 838 C CA . GLU A 1 106 ? -9.927 5.662 -1.139 1.00 97.31 106 GLU A CA 1
ATOM 839 C C . GLU A 1 106 ? -10.098 4.650 -2.288 1.00 97.31 106 GLU A C 1
ATOM 841 O O . GLU A 1 106 ? -9.512 4.761 -3.366 1.00 97.31 106 GLU A O 1
ATOM 846 N N . ALA A 1 107 ? -10.915 3.615 -2.057 1.00 97.19 107 ALA A N 1
ATOM 847 C CA . ALA A 1 107 ? -10.997 2.442 -2.935 1.00 97.19 107 ALA A CA 1
ATOM 848 C C . ALA A 1 107 ? -11.379 2.758 -4.395 1.00 97.19 107 ALA A C 1
ATOM 850 O O . ALA A 1 107 ? -10.876 2.117 -5.314 1.00 97.19 107 ALA A O 1
ATOM 851 N N . ARG A 1 108 ? -12.250 3.749 -4.632 1.00 97.62 108 ARG A N 1
ATOM 852 C CA . ARG A 1 108 ? -12.656 4.132 -5.998 1.00 97.62 108 ARG A CA 1
ATOM 853 C C . ARG A 1 108 ? -11.502 4.767 -6.773 1.00 97.62 108 ARG A C 1
ATOM 855 O O . ARG A 1 108 ? -11.192 4.313 -7.867 1.00 97.62 108 ARG A O 1
ATOM 862 N N . GLN A 1 109 ? -10.825 5.747 -6.171 1.00 98.44 109 GLN A N 1
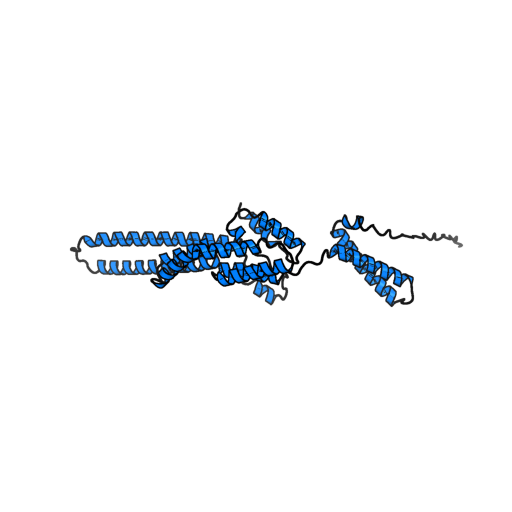ATOM 863 C CA . GLN A 1 109 ? -9.649 6.390 -6.767 1.00 98.44 109 GLN A CA 1
ATOM 864 C C . GLN A 1 109 ? -8.523 5.376 -6.984 1.00 98.44 109 GLN A C 1
ATOM 866 O O . GLN A 1 109 ? -7.884 5.383 -8.031 1.00 98.44 109 GLN A O 1
ATOM 871 N N . ALA A 1 110 ? -8.328 4.449 -6.042 1.00 98.38 110 ALA A N 1
AT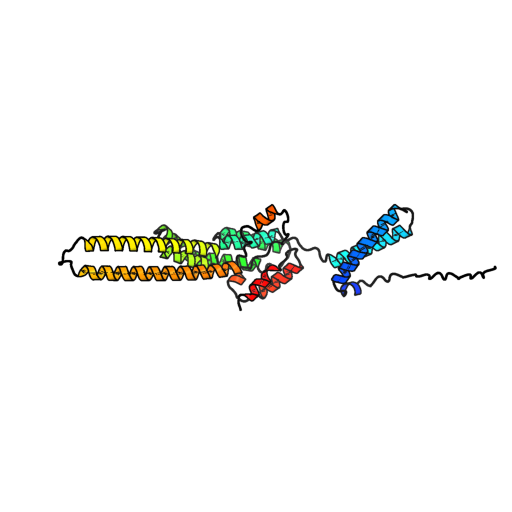OM 872 C CA . ALA A 1 110 ? -7.369 3.361 -6.190 1.00 98.38 110 ALA A CA 1
ATOM 873 C C . ALA A 1 110 ? -7.634 2.507 -7.442 1.00 98.38 110 ALA A C 1
ATOM 875 O O . ALA A 1 110 ? -6.719 2.277 -8.234 1.00 98.38 110 ALA A O 1
ATOM 876 N N . ILE A 1 111 ? -8.885 2.082 -7.650 1.00 98.56 111 ILE A N 1
ATOM 877 C CA . ILE A 1 111 ? -9.292 1.278 -8.812 1.00 98.56 111 ILE A CA 1
ATOM 878 C C . ILE A 1 111 ? -9.123 2.068 -10.119 1.00 98.56 111 ILE A C 1
ATOM 880 O O . ILE A 1 111 ? -8.605 1.528 -11.100 1.00 98.56 111 ILE A O 1
ATOM 884 N N . ASP A 1 112 ? -9.492 3.349 -10.134 1.00 98.56 112 ASP A N 1
ATOM 885 C CA . ASP A 1 112 ? -9.328 4.210 -11.311 1.00 98.56 112 ASP A CA 1
ATOM 886 C C . ASP A 1 112 ? -7.849 4.370 -11.699 1.00 98.56 112 ASP A C 1
ATOM 888 O O . ASP A 1 112 ? -7.488 4.260 -12.876 1.00 98.56 112 ASP A O 1
ATOM 892 N N . GLU A 1 113 ? -6.970 4.580 -10.719 1.00 98.56 113 GLU A N 1
ATOM 893 C CA . GLU A 1 113 ? -5.524 4.658 -10.938 1.00 98.56 113 GLU A CA 1
ATOM 894 C C . GLU A 1 113 ? -4.930 3.308 -11.374 1.00 98.56 113 GLU A C 1
ATOM 896 O O . GLU A 1 113 ? -4.101 3.266 -12.287 1.00 98.56 113 GLU A O 1
ATOM 901 N N . ALA A 1 114 ? -5.408 2.186 -10.823 1.00 98.50 114 ALA A N 1
ATOM 902 C CA . ALA A 1 114 ? -5.000 0.849 -11.262 1.00 98.50 114 ALA A CA 1
ATOM 903 C C . ALA A 1 114 ? -5.384 0.594 -12.732 1.00 98.50 114 ALA A C 1
ATOM 905 O O . ALA A 1 114 ? -4.584 0.072 -13.516 1.00 98.50 114 ALA A O 1
ATOM 906 N N . HIS A 1 115 ? -6.574 1.037 -13.150 1.00 98.56 115 HIS A N 1
ATOM 907 C CA . HIS A 1 115 ? -6.995 0.993 -14.549 1.00 98.56 115 HIS A CA 1
ATOM 908 C C . HIS A 1 115 ? -6.089 1.824 -15.464 1.00 98.56 115 HIS A C 1
ATOM 910 O O . HIS A 1 115 ? -5.733 1.360 -16.553 1.00 98.56 115 HIS A O 1
ATOM 916 N N . LYS A 1 116 ? -5.712 3.040 -15.050 1.00 98.56 116 LYS A N 1
ATOM 917 C CA . LYS A 1 116 ? -4.788 3.897 -15.814 1.00 98.56 116 LYS A CA 1
ATOM 918 C C . LYS A 1 116 ? -3.414 3.242 -15.944 1.00 98.56 116 LYS A C 1
ATOM 920 O O . LYS A 1 116 ? -2.879 3.189 -17.049 1.00 98.56 116 LYS A O 1
ATOM 925 N N . ALA A 1 117 ? -2.888 2.662 -14.864 1.00 98.06 117 ALA A N 1
ATOM 926 C CA . ALA A 1 117 ? -1.623 1.931 -14.888 1.00 98.06 117 ALA A CA 1
ATOM 927 C C . ALA A 1 117 ? -1.656 0.772 -15.898 1.00 98.06 117 ALA A C 1
ATOM 929 O O . ALA A 1 117 ? -0.763 0.648 -16.736 1.00 98.06 117 ALA A O 1
ATOM 930 N N . ARG A 1 118 ? -2.721 -0.038 -15.894 1.00 98.25 118 ARG A N 1
ATOM 931 C CA . ARG A 1 118 ? -2.881 -1.115 -16.881 1.00 98.25 118 ARG A CA 1
ATOM 932 C C . ARG A 1 118 ? -2.887 -0.592 -18.320 1.00 98.25 118 ARG A C 1
ATOM 934 O O . ARG A 1 118 ? -2.191 -1.145 -19.167 1.00 98.25 118 ARG A O 1
ATOM 941 N N . LYS A 1 119 ? -3.651 0.468 -18.594 1.00 98.12 119 LYS A N 1
ATOM 942 C CA . LYS A 1 119 ? -3.755 1.064 -19.937 1.00 98.12 119 LYS A CA 1
ATOM 943 C C . LYS A 1 119 ? -2.410 1.580 -20.456 1.00 98.12 119 LYS A C 1
ATOM 945 O O . LYS A 1 119 ? -2.127 1.441 -21.643 1.00 98.12 119 LYS A O 1
ATOM 950 N N . GLU A 1 120 ? -1.570 2.138 -19.584 1.00 97.38 120 GLU A N 1
ATOM 951 C CA . GLU A 1 120 ? -0.220 2.574 -19.969 1.00 97.38 120 GLU A CA 1
ATOM 952 C C . GLU A 1 120 ? 0.663 1.392 -20.409 1.00 97.38 120 GLU A C 1
ATOM 954 O O . GLU A 1 120 ? 1.393 1.515 -21.390 1.00 97.38 120 GLU A O 1
ATOM 959 N N . LEU A 1 121 ? 0.559 0.219 -19.770 1.00 96.50 121 LEU A N 1
ATOM 960 C CA . LEU A 1 121 ? 1.265 -0.987 -20.233 1.00 96.50 121 LEU A CA 1
ATOM 961 C C . LEU A 1 121 ? 0.743 -1.468 -21.593 1.00 96.50 121 LEU A C 1
ATOM 963 O O . LEU A 1 121 ? 1.535 -1.780 -22.484 1.00 96.50 121 LEU A O 1
ATOM 967 N N . GLU A 1 122 ? -0.579 -1.479 -21.778 1.00 97.00 122 GLU A N 1
ATOM 968 C CA . GLU A 1 122 ? -1.222 -1.900 -23.031 1.00 97.00 122 GLU A CA 1
ATOM 969 C C . GLU A 1 122 ? -0.804 -1.026 -24.215 1.00 97.00 122 GLU A C 1
ATOM 971 O O . GLU A 1 122 ? -0.493 -1.541 -25.288 1.00 97.00 122 GLU A O 1
ATOM 976 N N . LYS A 1 123 ? -0.711 0.292 -24.006 1.00 97.00 123 LYS A N 1
ATOM 977 C CA . LYS A 1 123 ? -0.254 1.253 -25.019 1.00 97.00 123 LYS A CA 1
ATOM 978 C C . LYS A 1 123 ? 1.134 0.920 -25.571 1.00 97.00 123 LYS A C 1
ATOM 980 O O . LYS A 1 123 ? 1.413 1.179 -26.739 1.00 97.00 123 LYS A O 1
ATOM 985 N N . HIS A 1 124 ? 1.994 0.345 -24.737 1.00 94.69 124 HIS A N 1
ATOM 986 C CA . HIS A 1 124 ? 3.353 -0.049 -25.095 1.00 94.69 124 HIS A CA 1
ATOM 987 C C . HIS A 1 124 ? 3.484 -1.545 -25.422 1.00 94.69 124 HIS A C 1
ATOM 989 O O . HIS A 1 124 ? 4.602 -2.027 -25.593 1.00 94.69 124 HIS A O 1
ATOM 995 N N . SER A 1 125 ? 2.364 -2.274 -25.538 1.00 96.06 125 SER A N 1
ATOM 996 C CA . SER A 1 125 ? 2.335 -3.730 -25.766 1.00 96.06 125 SER A CA 1
ATOM 997 C C . SER A 1 125 ? 3.161 -4.516 -24.736 1.00 96.06 125 SER A C 1
ATOM 999 O O . SER A 1 125 ? 3.780 -5.532 -25.052 1.00 96.06 125 SER A O 1
ATOM 1001 N N . LEU A 1 126 ? 3.199 -4.022 -23.495 1.00 95.31 126 LEU A N 1
ATOM 1002 C CA . LEU A 1 126 ? 3.892 -4.656 -22.379 1.00 95.31 126 LEU A CA 1
ATOM 1003 C C . LEU A 1 126 ? 2.945 -5.601 -21.623 1.00 95.31 126 LEU A C 1
ATOM 1005 O O . LEU A 1 126 ? 1.733 -5.364 -21.582 1.00 95.31 126 LEU A O 1
ATOM 1009 N N . PRO A 1 127 ? 3.470 -6.669 -20.995 1.00 96.25 127 PRO A N 1
ATOM 1010 C CA . PRO A 1 127 ? 2.648 -7.567 -20.194 1.00 96.25 127 PRO A CA 1
ATOM 1011 C C . PRO A 1 127 ? 2.039 -6.821 -19.001 1.00 96.25 127 PRO A C 1
ATOM 1013 O O . PRO A 1 127 ? 2.724 -6.066 -18.313 1.00 96.25 127 PRO A O 1
ATOM 1016 N N . ARG A 1 128 ? 0.753 -7.066 -18.722 1.00 96.50 128 ARG A N 1
ATOM 1017 C CA . ARG A 1 128 ? 0.012 -6.377 -17.649 1.00 96.50 128 ARG A CA 1
ATOM 1018 C C . ARG A 1 128 ? 0.521 -6.732 -16.243 1.00 96.50 128 ARG A C 1
ATOM 1020 O O . ARG A 1 128 ? 0.658 -5.848 -15.402 1.00 96.50 128 ARG A O 1
ATOM 1027 N N . GLY A 1 129 ? 0.794 -8.019 -16.000 1.00 95.94 129 GLY A N 1
ATOM 1028 C CA . GLY A 1 129 ? 1.341 -8.567 -14.750 1.00 95.94 129 GLY A CA 1
ATOM 1029 C C . GLY A 1 129 ? 0.767 -7.954 -13.472 1.00 95.94 129 GLY A C 1
ATOM 1030 O O . GLY A 1 129 ? -0.445 -7.962 -13.265 1.00 95.94 129 GLY A O 1
ATOM 1031 N N . CYS A 1 130 ? 1.631 -7.388 -12.624 1.00 96.56 130 CYS A N 1
ATOM 1032 C CA . CYS A 1 130 ? 1.234 -6.839 -11.323 1.00 96.56 130 CYS A CA 1
ATOM 1033 C C . CYS A 1 130 ? 0.211 -5.696 -11.395 1.00 96.56 130 CYS A C 1
ATOM 1035 O O . CYS A 1 130 ? -0.516 -5.482 -10.426 1.00 96.56 130 CYS A O 1
ATOM 1037 N N . ALA A 1 131 ? 0.133 -4.959 -12.507 1.00 97.44 131 ALA A N 1
ATOM 1038 C CA . ALA A 1 131 ? -0.895 -3.931 -12.665 1.00 97.44 131 ALA A CA 1
ATOM 1039 C C . ALA A 1 131 ? -2.299 -4.554 -12.754 1.00 97.44 131 ALA A C 1
ATOM 1041 O O . ALA A 1 131 ? -3.241 -4.037 -12.159 1.00 97.44 131 ALA A O 1
ATOM 1042 N N . GLU A 1 132 ? -2.423 -5.698 -13.436 1.00 97.88 132 GLU A N 1
ATOM 1043 C CA . GLU A 1 132 ? -3.672 -6.467 -13.482 1.00 97.88 132 GLU A CA 1
ATOM 1044 C C . GLU A 1 132 ? -3.978 -7.099 -12.123 1.00 97.88 132 GLU A C 1
ATOM 1046 O O . GLU A 1 132 ? -5.115 -7.029 -11.668 1.00 97.88 132 GLU A O 1
ATOM 1051 N N . HIS A 1 133 ? -2.967 -7.650 -11.436 1.00 97.31 133 HIS A N 1
ATOM 1052 C CA . HIS A 1 133 ? -3.149 -8.196 -10.087 1.00 97.31 133 HIS A CA 1
ATOM 1053 C C . HIS A 1 133 ? -3.749 -7.167 -9.125 1.00 97.31 133 HIS A C 1
ATOM 1055 O O . HIS A 1 133 ? -4.692 -7.489 -8.405 1.00 97.31 133 HIS A O 1
ATOM 1061 N N . ASN A 1 134 ? -3.223 -5.936 -9.124 1.00 97.62 134 ASN A N 1
ATOM 1062 C CA . ASN A 1 134 ? -3.761 -4.855 -8.298 1.00 97.62 134 ASN A CA 1
ATOM 1063 C C . ASN A 1 134 ? -5.224 -4.591 -8.628 1.00 97.62 134 ASN A C 1
ATOM 1065 O O . ASN A 1 134 ? -6.057 -4.591 -7.729 1.00 97.62 134 ASN A O 1
ATOM 1069 N N . LEU A 1 135 ? -5.532 -4.402 -9.910 1.00 98.44 135 LEU A N 1
ATOM 1070 C CA . LEU A 1 135 ? -6.879 -4.081 -10.351 1.00 98.44 135 LEU A CA 1
ATOM 1071 C C . LEU A 1 135 ? -7.887 -5.174 -9.965 1.00 98.44 135 LEU A C 1
ATOM 1073 O O . LEU A 1 135 ? -8.902 -4.873 -9.340 1.00 98.44 135 LEU A O 1
ATOM 1077 N N . LEU A 1 136 ? -7.594 -6.434 -10.299 1.00 98.12 136 LEU A N 1
ATOM 1078 C CA . LEU A 1 136 ? -8.494 -7.557 -10.033 1.00 98.12 136 LEU A CA 1
ATOM 1079 C C . LEU A 1 136 ? -8.734 -7.747 -8.534 1.00 98.12 136 LEU A C 1
ATOM 1081 O O . LEU A 1 136 ? -9.885 -7.854 -8.113 1.00 98.12 136 LEU A O 1
ATOM 1085 N N . LEU A 1 137 ? -7.671 -7.722 -7.721 1.00 97.75 137 LEU A N 1
ATOM 1086 C CA . LEU A 1 137 ? -7.799 -7.870 -6.271 1.00 97.75 137 LEU A CA 1
ATOM 1087 C C . LEU A 1 137 ? -8.549 -6.697 -5.642 1.00 97.75 137 LEU A C 1
ATOM 1089 O O . LEU A 1 137 ? -9.432 -6.921 -4.820 1.00 97.75 137 LEU A O 1
ATOM 1093 N N . MET A 1 138 ? -8.251 -5.457 -6.039 1.00 98.12 138 MET A N 1
ATOM 1094 C CA . MET A 1 138 ? -8.965 -4.286 -5.523 1.00 98.12 138 MET A CA 1
ATOM 1095 C C . MET A 1 138 ? -10.458 -4.354 -5.856 1.00 98.12 138 MET A C 1
ATOM 1097 O O . MET A 1 138 ? -11.285 -4.101 -4.983 1.00 98.12 138 MET A O 1
ATOM 1101 N N . MET A 1 139 ? -10.825 -4.741 -7.082 1.00 98.31 139 MET A N 1
ATOM 1102 C CA . MET A 1 139 ? -12.229 -4.903 -7.477 1.00 98.31 139 MET A CA 1
ATOM 1103 C C . MET A 1 139 ? -12.929 -6.032 -6.712 1.00 98.31 139 MET A C 1
ATOM 1105 O O . MET A 1 139 ? -14.063 -5.850 -6.256 1.00 98.31 139 MET A O 1
ATOM 1109 N N . GLN A 1 140 ? -12.259 -7.177 -6.556 1.00 98.00 140 GLN A N 1
ATOM 1110 C CA . GLN A 1 140 ? -12.778 -8.323 -5.810 1.00 98.00 140 GLN A CA 1
ATOM 1111 C C . GLN A 1 140 ? -13.033 -7.944 -4.348 1.00 98.00 140 GLN A C 1
ATOM 1113 O O . GLN A 1 140 ? -14.174 -8.007 -3.891 1.00 98.00 140 GLN A O 1
ATOM 1118 N N . VAL A 1 141 ? -12.001 -7.460 -3.653 1.00 97.19 141 VAL A N 1
ATOM 1119 C CA . VAL A 1 141 ? -12.069 -7.073 -2.236 1.00 97.19 141 VAL A CA 1
ATOM 1120 C C . VAL A 1 141 ? -13.065 -5.930 -2.024 1.00 97.19 141 VAL A C 1
ATOM 1122 O O . VAL A 1 141 ? -13.830 -5.934 -1.062 1.00 97.19 141 VAL A O 1
ATOM 1125 N N . TYR A 1 142 ? -13.126 -4.952 -2.932 1.00 96.62 142 TYR A N 1
ATOM 1126 C CA . TYR A 1 142 ? -14.118 -3.878 -2.838 1.00 96.62 142 TYR A CA 1
ATOM 1127 C C . TYR A 1 142 ? -15.556 -4.409 -2.892 1.00 96.62 142 TYR A C 1
ATOM 1129 O O . TYR A 1 142 ? -16.421 -3.920 -2.165 1.00 96.62 142 TYR A O 1
ATOM 1137 N N . THR A 1 143 ? -15.809 -5.407 -3.740 1.00 97.38 143 THR A N 1
ATOM 1138 C CA . THR A 1 143 ? -17.144 -5.983 -3.931 1.00 97.38 143 THR A CA 1
ATOM 1139 C C . THR A 1 143 ? -17.542 -6.882 -2.767 1.00 97.38 143 THR A C 1
ATOM 1141 O O . THR A 1 143 ? -18.641 -6.728 -2.233 1.00 97.38 143 THR A O 1
ATOM 1144 N N . GLU A 1 144 ? -16.644 -7.775 -2.352 1.00 97.56 144 GLU A N 1
ATOM 1145 C CA . GLU A 1 144 ? -16.857 -8.747 -1.274 1.00 97.56 144 GLU A CA 1
ATOM 1146 C C . GLU A 1 144 ? -17.215 -8.057 0.048 1.00 97.56 144 GLU A C 1
ATOM 1148 O O . GLU A 1 144 ? -18.242 -8.340 0.661 1.00 97.56 144 GLU A O 1
ATOM 1153 N N . PHE A 1 145 ? -16.445 -7.039 0.424 1.00 96.62 145 PHE A N 1
ATOM 1154 C CA . PHE A 1 145 ? -16.590 -6.360 1.710 1.00 96.62 145 PHE A CA 1
ATOM 1155 C C . PHE A 1 145 ? -17.574 -5.177 1.695 1.00 96.62 145 PHE A C 1
ATOM 1157 O O . PHE A 1 145 ? -17.642 -4.404 2.657 1.00 96.62 145 PHE A O 1
ATOM 1164 N N . LYS A 1 146 ? -18.318 -4.964 0.602 1.00 96.31 146 LYS A N 1
ATOM 1165 C CA . LYS A 1 146 ? -19.194 -3.789 0.440 1.00 96.31 146 LYS A CA 1
ATOM 1166 C C . LYS A 1 146 ? -20.326 -3.754 1.468 1.00 96.31 146 LYS A C 1
ATOM 1168 O O . LYS A 1 146 ? -20.650 -2.693 1.998 1.00 96.31 146 LYS A O 1
ATOM 1173 N N . GLN A 1 147 ? -20.956 -4.900 1.717 1.00 97.56 147 GLN A N 1
ATOM 1174 C CA . GLN A 1 147 ? -22.108 -4.983 2.619 1.00 97.56 147 GLN A CA 1
ATOM 1175 C C . GLN A 1 147 ? -21.693 -4.827 4.082 1.00 97.56 147 GLN A C 1
ATOM 1177 O O . GLN A 1 147 ? -22.350 -4.112 4.833 1.00 97.56 147 GLN A O 1
ATOM 1182 N N . GLU A 1 148 ? -20.598 -5.474 4.472 1.00 97.69 148 GLU A N 1
ATOM 1183 C CA . GLU A 1 148 ? -20.048 -5.386 5.823 1.00 97.69 148 GLU A CA 1
ATOM 1184 C C . GLU A 1 148 ? -19.579 -3.972 6.153 1.00 97.69 148 GLU A C 1
ATOM 1186 O O . GLU A 1 148 ? -19.947 -3.440 7.197 1.00 97.69 148 GLU A O 1
ATOM 1191 N N . GLN A 1 149 ? -18.908 -3.307 5.205 1.00 97.44 149 GLN A N 1
ATOM 1192 C CA . GLN A 1 149 ? -18.531 -1.906 5.369 1.00 97.44 149 GLN A CA 1
ATOM 1193 C C . GLN A 1 149 ? -19.739 -1.029 5.707 1.00 97.44 149 GLN A C 1
ATOM 1195 O O . GLN A 1 149 ? -19.689 -0.264 6.663 1.00 97.44 149 GLN A O 1
ATOM 1200 N N . LYS A 1 150 ? -20.838 -1.181 4.957 1.00 98.06 150 LYS A N 1
ATOM 1201 C CA . LYS A 1 150 ? -22.058 -0.405 5.188 1.00 98.06 150 LYS A CA 1
ATOM 1202 C C . LYS A 1 150 ? -22.632 -0.650 6.588 1.00 98.06 150 LYS A C 1
ATOM 1204 O O . LYS A 1 150 ? -23.019 0.295 7.262 1.00 98.06 150 LYS A O 1
ATOM 1209 N N . LYS A 1 151 ? -22.656 -1.905 7.053 1.00 98.38 151 LYS A N 1
ATOM 1210 C CA . LYS A 1 151 ? -23.140 -2.243 8.404 1.00 98.38 151 LYS A CA 1
ATOM 1211 C C . LYS A 1 151 ? -22.299 -1.575 9.495 1.00 98.38 151 LYS A C 1
ATOM 1213 O O . LYS A 1 151 ? -22.863 -1.062 10.460 1.00 98.38 151 LYS A O 1
ATOM 1218 N N . LEU A 1 152 ? -20.975 -1.583 9.340 1.00 98.12 152 LEU A N 1
ATOM 1219 C CA . LEU A 1 152 ? -20.051 -0.953 10.283 1.00 98.12 152 LEU A CA 1
ATOM 1220 C C . LEU A 1 152 ? -20.164 0.578 10.247 1.00 98.12 152 LEU A C 1
ATOM 1222 O O . LEU A 1 152 ? -20.167 1.214 11.297 1.00 98.12 152 LEU A O 1
ATOM 1226 N N . GLU A 1 153 ? -20.338 1.173 9.065 1.00 97.94 153 GLU A N 1
ATOM 1227 C CA . GLU A 1 153 ? -20.629 2.605 8.908 1.00 97.94 153 GLU A CA 1
ATOM 1228 C C . GLU A 1 153 ? -21.944 2.990 9.609 1.00 97.94 153 GLU A C 1
ATOM 1230 O O . GLU A 1 153 ? -21.967 3.950 10.379 1.00 97.94 153 GLU A O 1
ATOM 1235 N N . ASP A 1 154 ? -23.013 2.205 9.438 1.00 98.31 154 ASP A N 1
ATOM 1236 C CA . ASP A 1 154 ? -24.302 2.422 10.112 1.00 98.31 154 ASP A CA 1
ATOM 1237 C C . ASP A 1 154 ? -24.197 2.254 11.643 1.00 98.31 154 ASP A C 1
ATOM 1239 O O . ASP A 1 154 ? -24.920 2.901 12.407 1.00 98.31 154 ASP A O 1
ATOM 1243 N N . ALA A 1 155 ? -23.326 1.363 12.129 1.00 98.12 155 ALA A N 1
ATOM 1244 C CA . ALA A 1 155 ? -23.047 1.206 13.558 1.00 98.12 155 ALA A CA 1
ATOM 1245 C C . ALA A 1 155 ? -22.277 2.413 14.118 1.00 98.12 155 ALA A C 1
ATOM 1247 O O . ALA A 1 155 ? -22.653 2.958 15.157 1.00 98.12 155 ALA A O 1
ATOM 1248 N N . LEU A 1 156 ? -21.259 2.887 13.397 1.00 97.69 156 LEU A N 1
ATOM 1249 C CA . LEU A 1 156 ? -20.499 4.084 13.759 1.00 97.69 156 LEU A CA 1
ATOM 1250 C C . LEU A 1 156 ? -21.348 5.354 13.715 1.00 97.69 156 LEU A C 1
ATOM 1252 O O . LEU A 1 156 ? -21.172 6.227 14.557 1.00 97.69 156 LEU A O 1
ATOM 1256 N N . HIS A 1 157 ? -22.286 5.456 12.774 1.00 97.81 157 HIS A N 1
ATOM 1257 C CA . HIS A 1 157 ? -23.202 6.591 12.714 1.00 97.81 157 HIS A CA 1
ATOM 1258 C C . HIS A 1 157 ? -24.130 6.643 13.935 1.00 97.81 157 HIS A C 1
ATOM 1260 O O . HIS A 1 157 ? -24.394 7.719 14.465 1.00 97.81 157 HIS A O 1
ATOM 1266 N N . ARG A 1 158 ? -24.597 5.480 14.410 1.00 98.12 158 ARG A N 1
ATOM 1267 C CA . ARG A 1 158 ? -25.448 5.376 15.606 1.00 98.12 158 ARG A CA 1
ATOM 1268 C C . ARG A 1 158 ? -24.692 5.659 16.900 1.00 98.12 158 ARG A C 1
ATOM 1270 O O . ARG A 1 158 ? -25.256 6.258 17.809 1.00 98.12 158 ARG A O 1
ATOM 1277 N N . SER A 1 159 ? -23.442 5.220 16.993 1.00 96.81 159 SER A N 1
ATOM 1278 C CA . SER A 1 159 ? -22.621 5.381 18.193 1.00 96.81 159 SER A CA 1
ATOM 1279 C C . SER A 1 159 ? -21.166 5.674 17.814 1.00 96.81 159 SER A C 1
ATOM 1281 O O . SER A 1 159 ? -20.343 4.752 17.787 1.00 96.81 159 SER A O 1
ATOM 1283 N N . PRO A 1 160 ? -20.820 6.943 17.527 1.00 96.62 160 PRO A N 1
ATOM 1284 C CA . PRO A 1 160 ? -19.492 7.288 17.026 1.00 96.62 160 PRO A CA 1
ATOM 1285 C C . PRO A 1 160 ? -18.394 7.028 18.056 1.00 96.62 160 PRO A C 1
ATOM 1287 O O . PRO A 1 160 ? -17.286 6.666 17.675 1.00 96.62 160 PRO A O 1
ATOM 1290 N N . GLU A 1 161 ? -18.691 7.161 19.349 1.00 95.75 161 GLU A N 1
ATOM 1291 C CA . GLU A 1 161 ? -17.727 6.994 20.445 1.00 95.75 161 GLU A CA 1
ATOM 1292 C C . GLU A 1 161 ? -17.571 5.544 20.919 1.00 95.75 161 GLU A C 1
ATOM 1294 O O . GLU A 1 161 ? -16.657 5.241 21.685 1.00 95.75 161 GLU A O 1
ATOM 1299 N N . ALA A 1 162 ? -18.421 4.626 20.448 1.00 95.25 162 ALA A N 1
ATOM 1300 C CA . ALA A 1 162 ? -18.371 3.237 20.881 1.00 95.25 162 ALA A CA 1
ATOM 1301 C C . ALA A 1 162 ? -17.070 2.563 20.419 1.00 95.25 162 ALA A C 1
ATOM 1303 O O . ALA A 1 162 ? -16.747 2.552 19.230 1.00 95.25 162 ALA A O 1
ATOM 1304 N N . VAL A 1 163 ? -16.335 1.962 21.356 1.00 96.50 163 VAL A N 1
ATOM 1305 C CA . VAL A 1 163 ? -15.041 1.318 21.076 1.00 96.50 163 VAL A CA 1
ATOM 1306 C C . VAL A 1 163 ? -15.197 0.153 20.096 1.00 96.50 163 VAL A C 1
ATOM 1308 O O . VAL A 1 163 ? -14.467 0.102 19.113 1.00 96.50 163 VAL A O 1
ATOM 1311 N N . GLY A 1 164 ? -16.185 -0.724 20.320 1.00 95.75 164 GLY A N 1
ATOM 1312 C CA . GLY A 1 164 ? -16.413 -1.935 19.516 1.00 95.75 164 GLY A CA 1
ATOM 1313 C C . GLY A 1 164 ? -16.532 -1.656 18.013 1.00 95.75 164 GLY A C 1
ATOM 1314 O O . GLY A 1 164 ? -15.648 -2.061 17.269 1.00 95.75 164 GLY A O 1
ATOM 1315 N N . PRO A 1 165 ? -17.518 -0.860 17.552 1.00 97.56 165 PRO A N 1
ATOM 1316 C CA . PRO A 1 165 ? -17.655 -0.530 16.131 1.00 97.56 165 PRO A CA 1
ATOM 1317 C C . PRO A 1 165 ? -16.415 0.128 15.509 1.00 97.56 165 PRO A C 1
ATOM 1319 O O . PRO A 1 165 ? -16.156 -0.034 14.318 1.00 97.56 165 PRO A O 1
ATOM 1322 N N . ASN A 1 166 ? -15.636 0.884 16.291 1.00 97.94 166 ASN A N 1
ATOM 1323 C CA . ASN A 1 166 ? -14.391 1.473 15.800 1.00 97.94 166 ASN A CA 1
ATOM 1324 C C . ASN A 1 166 ? -13.276 0.446 15.657 1.00 97.94 166 ASN A C 1
ATOM 1326 O O . ASN A 1 166 ? -12.525 0.524 14.686 1.00 97.94 166 ASN A O 1
ATOM 1330 N N . TYR A 1 167 ? -13.181 -0.488 16.600 1.00 98.25 167 TYR A N 1
ATOM 1331 C CA . TYR A 1 167 ? -12.263 -1.612 16.524 1.00 98.25 167 TYR A CA 1
ATOM 1332 C C . TYR A 1 167 ? -12.601 -2.506 15.327 1.00 98.25 167 TYR A C 1
ATOM 1334 O O . TYR A 1 167 ? -11.750 -2.691 14.460 1.00 98.25 167 TYR A O 1
ATOM 1342 N N . ASP A 1 168 ? -13.863 -2.924 15.198 1.00 98.25 168 ASP A N 1
ATOM 1343 C CA . ASP A 1 168 ? -14.346 -3.764 14.096 1.00 98.25 168 ASP A CA 1
ATOM 1344 C C . ASP A 1 168 ? -14.091 -3.108 12.730 1.00 98.25 168 ASP A C 1
ATOM 1346 O O . ASP A 1 168 ? -13.646 -3.756 11.785 1.00 98.25 168 ASP A O 1
ATOM 1350 N N . MET A 1 169 ? -14.288 -1.788 12.623 1.00 98.25 169 MET A N 1
ATOM 1351 C CA . MET A 1 169 ? -13.942 -1.038 11.412 1.00 98.25 169 MET A CA 1
ATOM 1352 C C . MET A 1 169 ? -12.429 -1.030 11.134 1.00 98.25 169 MET A C 1
ATOM 1354 O O . MET A 1 169 ? -12.010 -1.074 9.976 1.00 98.25 169 MET A O 1
ATOM 1358 N N . GLY A 1 170 ? -11.594 -0.971 12.173 1.00 98.25 170 GLY A N 1
ATOM 1359 C CA . GLY A 1 170 ? -10.141 -1.083 12.047 1.00 98.25 170 GLY A CA 1
ATOM 1360 C C . GLY A 1 170 ? -9.708 -2.443 11.503 1.00 98.25 170 GLY A C 1
ATOM 1361 O O . GLY A 1 170 ? -8.928 -2.493 10.547 1.00 98.25 170 GLY A O 1
ATOM 1362 N N . ILE A 1 171 ? -10.278 -3.523 12.042 1.00 98.31 171 ILE A N 1
ATOM 1363 C CA . ILE A 1 171 ? -10.065 -4.896 11.563 1.00 98.31 171 ILE A CA 1
ATOM 1364 C C . ILE A 1 171 ? -10.552 -5.057 10.120 1.00 98.31 171 ILE A C 1
ATOM 1366 O O . ILE A 1 171 ? -9.821 -5.551 9.265 1.00 98.31 171 ILE A O 1
ATOM 1370 N N . HIS A 1 172 ? -11.723 -4.516 9.793 1.00 98.25 172 HIS A N 1
ATOM 1371 C CA . HIS A 1 172 ? -12.253 -4.538 8.430 1.00 98.25 172 HIS A CA 1
ATOM 1372 C C . HIS A 1 172 ? -11.320 -3.865 7.411 1.00 98.25 172 HIS A C 1
ATOM 1374 O O . HIS A 1 172 ? -11.094 -4.380 6.314 1.00 98.25 172 HIS A O 1
ATOM 1380 N N . PHE A 1 173 ? -10.720 -2.720 7.753 1.00 98.38 173 PHE A N 1
ATOM 1381 C CA . PHE A 1 173 ? -9.696 -2.107 6.899 1.00 98.38 173 PHE A CA 1
ATOM 1382 C C . PHE A 1 173 ? -8.424 -2.958 6.809 1.00 98.38 173 PHE A C 1
ATOM 1384 O O . PHE A 1 173 ? -7.781 -3.001 5.753 1.00 98.38 173 PHE A O 1
ATOM 1391 N N . PHE A 1 174 ? -8.062 -3.647 7.888 1.00 97.81 174 PHE A N 1
ATOM 1392 C CA . PHE A 1 174 ? -6.920 -4.551 7.913 1.00 97.81 174 PHE A CA 1
ATOM 1393 C C . PHE A 1 174 ? -7.114 -5.772 6.994 1.00 97.81 174 PHE A C 1
ATOM 1395 O O . PHE A 1 174 ? -6.190 -6.132 6.251 1.00 97.81 174 PHE A O 1
ATOM 1402 N N . ASP A 1 175 ? -8.312 -6.353 6.952 1.00 96.81 175 ASP A N 1
ATOM 1403 C CA . ASP A 1 175 ? -8.655 -7.483 6.074 1.00 96.81 175 ASP A CA 1
ATOM 1404 C C . ASP A 1 175 ? -8.589 -7.105 4.591 1.00 96.81 175 ASP A C 1
ATOM 1406 O O . ASP A 1 175 ? -8.065 -7.846 3.749 1.00 96.81 175 ASP A O 1
ATOM 1410 N N . LYS A 1 176 ? -8.968 -5.863 4.274 1.00 97.00 176 LYS A N 1
ATOM 1411 C CA . LYS A 1 176 ? -8.756 -5.256 2.950 1.00 97.00 176 LYS A CA 1
ATOM 1412 C C . LYS A 1 176 ? -7.297 -4.914 2.647 1.00 97.00 176 LYS A C 1
ATOM 1414 O O . LYS A 1 176 ? -6.999 -4.405 1.565 1.00 97.00 176 LYS A O 1
ATOM 1419 N N . ARG A 1 177 ? -6.383 -5.133 3.595 1.00 96.69 177 ARG A N 1
ATOM 1420 C CA . ARG A 1 177 ? -4.966 -4.739 3.528 1.00 96.69 177 ARG A CA 1
ATOM 1421 C C . ARG A 1 177 ? -4.773 -3.236 3.297 1.00 96.69 177 ARG A C 1
ATOM 1423 O O . ARG A 1 177 ? -3.782 -2.840 2.684 1.00 96.69 177 ARG A O 1
ATOM 1430 N N . MET A 1 178 ? -5.696 -2.410 3.799 1.00 96.94 178 MET A N 1
ATOM 1431 C CA . MET A 1 178 ? -5.623 -0.943 3.789 1.00 96.94 178 MET A CA 1
ATOM 1432 C C . MET A 1 178 ? -4.867 -0.466 5.036 1.00 96.94 178 MET A C 1
ATOM 1434 O O . MET A 1 178 ? -5.458 0.035 5.993 1.00 96.94 178 MET A O 1
ATOM 1438 N N . LEU A 1 179 ? -3.550 -0.689 5.066 1.00 95.50 179 LEU A N 1
ATOM 1439 C CA . LEU A 1 179 ? -2.779 -0.691 6.319 1.00 95.50 179 LEU A CA 1
ATOM 1440 C C . LEU A 1 179 ? -2.778 0.662 7.044 1.00 95.50 179 LEU A C 1
ATOM 1442 O O . LEU A 1 179 ? -2.893 0.702 8.267 1.00 95.50 179 LEU A O 1
ATOM 1446 N N . ARG A 1 180 ? -2.680 1.777 6.306 1.00 94.94 180 ARG A N 1
ATOM 1447 C CA . ARG A 1 180 ? -2.705 3.123 6.909 1.00 94.94 180 ARG A CA 1
ATOM 1448 C C . ARG A 1 180 ? -4.071 3.447 7.496 1.00 94.94 180 ARG A C 1
ATOM 1450 O O . ARG A 1 180 ? -4.157 3.980 8.600 1.00 94.94 180 ARG A O 1
ATOM 1457 N N . ARG A 1 181 ? -5.136 3.125 6.763 1.00 97.19 181 ARG A N 1
ATOM 1458 C CA . ARG A 1 181 ? -6.501 3.355 7.226 1.00 97.19 181 ARG A CA 1
ATOM 1459 C C . ARG A 1 181 ? -6.831 2.496 8.448 1.00 97.19 181 ARG A C 1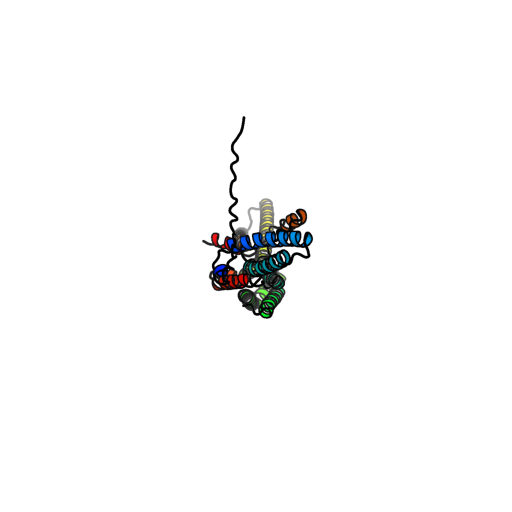
ATOM 1461 O O . ARG A 1 181 ? -7.406 3.020 9.397 1.00 97.19 181 ARG A O 1
ATOM 1468 N N . ALA A 1 182 ? -6.413 1.231 8.448 1.00 98.19 182 ALA A N 1
ATOM 1469 C CA . ALA A 1 182 ? -6.569 0.320 9.580 1.00 98.19 182 ALA A CA 1
ATOM 1470 C C . ALA A 1 182 ? -5.872 0.849 10.840 1.00 98.19 182 ALA A C 1
ATOM 1472 O O . ALA A 1 182 ? -6.501 0.992 11.883 1.00 98.19 182 ALA A O 1
ATOM 1473 N N . GLU A 1 183 ? -4.598 1.231 10.728 1.00 97.94 183 GLU A N 1
ATOM 1474 C CA . GLU A 1 183 ? -3.826 1.805 11.835 1.00 97.94 183 GLU A CA 1
ATOM 1475 C C . GLU A 1 183 ? -4.484 3.069 12.407 1.00 97.94 183 GLU A C 1
ATOM 1477 O O . GLU A 1 183 ? -4.620 3.202 13.623 1.00 97.94 183 GLU A O 1
ATOM 1482 N N . ALA A 1 184 ? -4.909 3.999 11.544 1.00 97.69 184 ALA A N 1
ATOM 1483 C CA . ALA A 1 184 ? -5.577 5.224 11.978 1.00 97.69 184 ALA A CA 1
ATOM 1484 C C . ALA A 1 184 ? -6.873 4.921 12.748 1.00 97.69 184 ALA A C 1
ATOM 1486 O O . ALA A 1 184 ? -7.134 5.519 13.792 1.00 97.69 184 ALA A O 1
ATOM 1487 N N . GLN A 1 185 ? -7.659 3.963 12.257 1.00 98.25 185 GLN A N 1
ATOM 1488 C CA . GLN A 1 185 ? -8.921 3.566 12.867 1.00 98.25 185 GLN A CA 1
ATOM 1489 C C . GLN A 1 185 ? -8.719 2.832 14.206 1.00 98.25 185 GLN A C 1
ATOM 1491 O O . GLN A 1 185 ? -9.432 3.107 15.170 1.00 98.25 185 GLN A O 1
ATOM 1496 N N . LEU A 1 186 ? -7.712 1.960 14.306 1.00 98.38 186 LEU A N 1
ATOM 1497 C CA . LEU A 1 186 ? -7.367 1.263 15.549 1.00 98.38 186 LEU A CA 1
ATOM 1498 C C . LEU A 1 186 ? -6.783 2.207 16.605 1.00 98.38 186 LEU A C 1
ATOM 1500 O O . LEU A 1 186 ? -7.101 2.071 17.784 1.00 98.38 186 LEU A O 1
ATOM 1504 N N . ARG A 1 187 ? -5.998 3.217 16.206 1.00 98.31 187 ARG A N 1
ATOM 1505 C CA . ARG A 1 187 ? -5.569 4.285 17.128 1.00 98.31 187 ARG A CA 1
ATOM 1506 C C . ARG A 1 187 ? -6.763 5.032 17.708 1.00 98.31 187 ARG A C 1
ATOM 1508 O O . ARG A 1 187 ? -6.821 5.227 18.916 1.00 98.31 187 ARG A O 1
ATOM 1515 N N . LEU A 1 188 ? -7.742 5.374 16.871 1.00 97.75 188 LEU A N 1
ATOM 1516 C CA . LEU A 1 188 ? -8.975 6.008 17.330 1.00 97.75 188 LEU A CA 1
ATOM 1517 C C . LEU A 1 188 ? -9.753 5.109 18.307 1.00 97.75 188 LEU A C 1
ATOM 1519 O O . LEU A 1 188 ? -10.251 5.598 19.321 1.00 97.75 188 LEU A O 1
ATOM 1523 N N . ALA A 1 189 ? -9.837 3.803 18.033 1.00 97.94 189 ALA A N 1
ATOM 1524 C CA . ALA A 1 189 ? -10.462 2.838 18.939 1.00 97.94 189 ALA A CA 1
ATOM 1525 C C . ALA A 1 189 ? -9.729 2.764 20.290 1.00 97.94 189 ALA A C 1
ATOM 1527 O O . ALA A 1 189 ? -10.371 2.846 21.338 1.00 97.94 189 ALA A O 1
ATOM 1528 N N . ARG A 1 190 ? -8.392 2.692 20.272 1.00 98.06 190 ARG A N 1
ATOM 1529 C CA . ARG A 1 190 ? -7.543 2.696 21.472 1.00 98.06 190 ARG A CA 1
ATOM 1530 C C . ARG A 1 190 ? -7.755 3.947 22.312 1.00 98.06 190 ARG A C 1
ATOM 1532 O O . ARG A 1 190 ? -7.924 3.856 23.524 1.00 98.06 190 ARG A O 1
ATOM 1539 N N . ASP A 1 191 ? -7.726 5.114 21.680 1.00 97.69 191 ASP A N 1
ATOM 1540 C CA . ASP A 1 191 ? -7.822 6.386 22.390 1.00 97.69 191 ASP A CA 1
ATOM 1541 C C . ASP A 1 191 ? -9.208 6.519 23.050 1.00 97.69 191 ASP A C 1
ATOM 1543 O O . ASP A 1 191 ? -9.300 6.881 24.222 1.00 97.69 191 ASP A O 1
ATOM 1547 N N . ARG A 1 192 ? -10.274 6.077 22.367 1.00 95.69 192 ARG A N 1
ATOM 1548 C CA . ARG A 1 192 ? -11.627 5.982 22.945 1.00 95.69 192 ARG A CA 1
ATOM 1549 C C . ARG A 1 192 ? -11.719 4.990 24.097 1.00 95.69 192 ARG A C 1
ATOM 1551 O O . ARG A 1 192 ? -12.346 5.296 25.107 1.00 95.69 192 ARG A O 1
ATOM 1558 N N . ALA A 1 193 ? -11.085 3.827 23.974 1.00 95.31 193 ALA A N 1
ATOM 1559 C CA . ALA A 1 193 ? -11.030 2.842 25.048 1.00 95.31 193 ALA A CA 1
ATOM 1560 C C . ALA A 1 193 ? -10.320 3.400 26.290 1.00 95.31 193 ALA A C 1
ATOM 1562 O O . ALA A 1 193 ? -10.827 3.253 27.399 1.00 95.31 193 ALA A O 1
ATOM 1563 N N . ARG A 1 194 ? -9.210 4.130 26.114 1.00 95.75 194 ARG A N 1
ATOM 1564 C CA . ARG A 1 194 ? -8.502 4.804 27.215 1.00 95.75 194 ARG A CA 1
ATOM 1565 C C . ARG A 1 194 ? -9.374 5.854 27.902 1.00 95.75 194 ARG A C 1
ATOM 1567 O O . ARG A 1 194 ? -9.440 5.863 29.129 1.00 95.75 194 ARG A O 1
ATOM 1574 N N . THR A 1 195 ? -10.073 6.694 27.138 1.00 94.81 195 THR A N 1
ATOM 1575 C CA . THR A 1 195 ? -11.016 7.675 27.701 1.00 94.81 195 THR A CA 1
ATOM 1576 C C . THR A 1 195 ? -12.162 6.989 28.445 1.00 94.81 195 THR A C 1
ATOM 1578 O O . THR A 1 195 ? -12.490 7.396 29.556 1.00 94.81 195 THR A O 1
ATOM 1581 N N . GLY A 1 196 ? -12.730 5.918 27.882 1.00 91.19 196 GLY A N 1
ATOM 1582 C CA . GLY A 1 196 ? -13.788 5.136 28.523 1.00 91.19 196 GLY A CA 1
ATOM 1583 C C . GLY A 1 196 ? -13.349 4.526 29.857 1.00 91.19 196 GLY A C 1
ATOM 1584 O O . GLY A 1 196 ? -14.063 4.656 30.848 1.00 91.19 196 GLY A O 1
ATOM 1585 N N . THR A 1 197 ? -12.153 3.933 29.913 1.00 91.25 197 THR A N 1
ATOM 1586 C CA . THR A 1 197 ? -11.576 3.401 31.160 1.00 91.25 197 THR A CA 1
ATOM 1587 C C . THR A 1 197 ? -11.334 4.505 32.188 1.00 91.25 197 THR A C 1
ATOM 1589 O O . THR A 1 197 ? -11.648 4.325 33.361 1.00 91.25 197 THR A O 1
ATOM 1592 N N . ALA A 1 198 ? -10.811 5.661 31.767 1.00 91.44 198 ALA A N 1
ATOM 1593 C CA . ALA A 1 198 ? -10.568 6.786 32.670 1.00 91.44 198 ALA A CA 1
ATOM 1594 C C . ALA A 1 198 ? -11.870 7.317 33.296 1.00 91.44 198 ALA A C 1
ATOM 1596 O O . ALA A 1 198 ? -11.913 7.561 34.499 1.00 91.44 198 ALA A O 1
ATOM 1597 N N . LEU A 1 199 ? -12.942 7.442 32.506 1.00 89.38 199 LEU A N 1
ATOM 1598 C CA . LEU A 1 199 ? -14.256 7.853 33.010 1.00 89.38 199 LEU A CA 1
ATOM 1599 C C . LEU A 1 199 ? -14.837 6.834 33.999 1.00 89.38 199 LEU A C 1
ATOM 1601 O O . LEU A 1 199 ? -15.356 7.235 35.037 1.00 89.38 199 LEU A O 1
ATOM 1605 N N . GLN A 1 200 ? -14.693 5.533 33.721 1.00 87.69 200 GLN A N 1
ATOM 1606 C CA . GLN A 1 200 ? -15.138 4.474 34.636 1.00 87.69 200 GLN A CA 1
ATOM 1607 C C . GLN A 1 200 ? -14.407 4.515 35.984 1.00 87.69 200 GLN A C 1
ATOM 1609 O O . GLN A 1 200 ? -15.037 4.307 37.017 1.00 87.69 200 GLN A O 1
ATOM 1614 N N . LEU A 1 201 ? -13.102 4.807 35.989 1.00 86.06 201 LEU A N 1
ATOM 1615 C CA . LEU A 1 201 ? -12.329 4.948 37.227 1.00 86.06 201 LEU A CA 1
ATOM 1616 C C . LEU A 1 201 ? -12.801 6.148 38.057 1.00 86.06 201 LEU A C 1
ATOM 1618 O O . LEU A 1 201 ? -13.017 6.008 39.256 1.00 86.06 201 LEU A O 1
ATOM 1622 N N . VAL A 1 202 ? -13.035 7.302 37.423 1.00 89.81 202 VAL A N 1
ATOM 1623 C CA . VAL A 1 202 ? -13.551 8.493 38.122 1.00 89.81 202 VAL A CA 1
ATOM 1624 C C . VAL A 1 202 ? -14.949 8.240 38.693 1.00 89.81 202 VAL A C 1
ATOM 1626 O O . VAL A 1 202 ? -15.234 8.634 39.823 1.00 89.81 202 VAL A O 1
ATOM 1629 N N . GLU A 1 203 ? -15.824 7.564 37.945 1.00 87.50 203 GLU A N 1
ATOM 1630 C CA . GLU A 1 203 ? -17.156 7.184 38.426 1.00 87.50 203 GLU A CA 1
ATOM 1631 C C . GLU A 1 203 ? -17.067 6.232 39.629 1.00 87.50 203 GLU A C 1
ATOM 1633 O O . GLU A 1 203 ? -17.777 6.411 40.620 1.00 87.50 203 GLU A O 1
ATOM 1638 N N . GLN A 1 204 ? -16.145 5.267 39.590 1.00 84.94 204 GLN A N 1
ATOM 1639 C CA . GLN A 1 204 ? -15.901 4.347 40.698 1.00 84.94 204 GLN A CA 1
ATOM 1640 C C . GLN A 1 204 ? -15.370 5.063 41.950 1.00 84.94 204 GLN A C 1
ATOM 1642 O O . GLN A 1 204 ? -15.825 4.762 43.058 1.00 84.94 204 GLN A O 1
ATOM 1647 N N . ASP A 1 205 ? -14.453 6.018 41.794 1.00 87.12 205 ASP A N 1
ATOM 1648 C CA . ASP A 1 205 ? -13.926 6.820 42.903 1.00 87.12 205 ASP A CA 1
ATOM 1649 C C . ASP A 1 205 ? -15.020 7.698 43.522 1.00 87.12 205 ASP A C 1
ATOM 1651 O O . ASP A 1 205 ? -15.169 7.739 44.743 1.00 87.12 205 ASP A O 1
ATOM 1655 N N . MET A 1 206 ? -15.854 8.332 42.692 1.00 88.06 206 MET A N 1
ATOM 1656 C CA . MET A 1 206 ? -17.007 9.120 43.143 1.00 88.06 206 MET A CA 1
ATOM 1657 C C . MET A 1 206 ? -18.005 8.277 43.946 1.00 88.06 206 MET A C 1
ATOM 1659 O O . MET A 1 206 ? -18.441 8.699 45.018 1.00 88.06 206 MET A O 1
ATOM 1663 N N . LEU A 1 207 ? -18.336 7.073 43.464 1.00 85.75 207 LEU A N 1
ATOM 1664 C CA . LEU A 1 207 ? -19.217 6.141 44.176 1.00 85.75 207 LEU A CA 1
ATOM 1665 C C . LEU A 1 207 ? -18.587 5.639 45.482 1.00 85.75 207 LEU A C 1
ATOM 1667 O O . LEU A 1 207 ? -19.287 5.482 46.481 1.00 85.75 207 LEU A O 1
ATOM 1671 N N . SER A 1 208 ? -17.270 5.424 45.501 1.00 84.88 208 SER A N 1
ATOM 1672 C CA . SER A 1 208 ? -16.540 5.005 46.705 1.00 84.88 208 SER A CA 1
ATOM 1673 C C . SER A 1 208 ? -16.516 6.110 47.764 1.00 84.88 208 SER A C 1
ATOM 1675 O O . SER A 1 208 ? -16.737 5.834 48.943 1.00 84.88 208 SER A O 1
ATOM 1677 N N . LEU A 1 209 ? -16.319 7.367 47.351 1.00 87.94 209 LEU A N 1
ATOM 1678 C CA . LEU A 1 209 ? -16.386 8.531 48.236 1.00 87.94 209 LEU A CA 1
ATOM 1679 C C . LEU A 1 209 ? -17.795 8.720 48.812 1.00 87.94 209 LEU A C 1
ATOM 1681 O O . LEU A 1 209 ? -17.928 8.924 50.017 1.00 87.94 209 LEU A O 1
ATOM 1685 N N . GLN A 1 210 ? -18.843 8.582 47.991 1.00 87.06 210 GLN A N 1
ATOM 1686 C CA . GLN A 1 210 ? -20.235 8.622 48.462 1.00 87.06 210 GLN A CA 1
ATOM 1687 C C . GLN A 1 210 ? -20.526 7.508 49.476 1.00 87.06 210 GLN A C 1
ATOM 1689 O O . GLN A 1 210 ? -21.069 7.783 50.542 1.00 87.06 210 GLN A O 1
ATOM 1694 N N . ALA A 1 211 ? -20.093 6.276 49.194 1.00 83.69 211 ALA A N 1
ATOM 1695 C CA . ALA A 1 211 ? -20.272 5.148 50.107 1.00 83.69 211 ALA A CA 1
ATOM 1696 C C . ALA A 1 211 ? -19.514 5.319 51.436 1.00 83.69 211 ALA A C 1
ATOM 1698 O O . ALA A 1 211 ? -19.971 4.820 52.457 1.00 83.69 211 ALA A O 1
ATOM 1699 N N . SER A 1 212 ? -18.372 6.016 51.436 1.00 85.69 212 SER A N 1
ATOM 1700 C CA . SER A 1 212 ? -17.628 6.328 52.667 1.00 85.69 212 SER A CA 1
ATOM 1701 C C . SER A 1 212 ? -18.233 7.473 53.485 1.00 85.69 212 SER A C 1
ATOM 1703 O O . SER A 1 212 ? -17.982 7.564 54.682 1.00 85.69 212 SER A O 1
ATOM 1705 N N . ALA A 1 213 ? -19.010 8.356 52.850 1.00 87.38 213 ALA A N 1
ATOM 1706 C CA . ALA A 1 213 ? -19.692 9.456 53.526 1.00 87.38 213 ALA A CA 1
ATOM 1707 C C . ALA A 1 213 ? -21.002 8.995 54.190 1.00 87.38 213 ALA A C 1
ATOM 1709 O O . ALA A 1 213 ? -21.355 9.481 55.264 1.00 87.38 213 ALA A O 1
ATOM 1710 N N . ASP A 1 214 ? -21.691 8.030 53.576 1.00 78.50 214 ASP A N 1
ATOM 1711 C CA . ASP A 1 214 ? -22.878 7.380 54.127 1.00 78.50 214 ASP A CA 1
ATOM 1712 C C . ASP A 1 214 ? -22.474 6.197 55.022 1.00 78.50 214 ASP A C 1
ATOM 1714 O O . ASP A 1 214 ? -22.633 5.030 54.664 1.00 78.50 214 ASP A O 1
ATOM 1718 N N . ASP A 1 215 ? -21.979 6.497 56.224 1.00 69.12 215 ASP A N 1
ATOM 1719 C CA . ASP A 1 215 ? -21.620 5.534 57.281 1.00 69.12 215 ASP A CA 1
ATOM 1720 C C . ASP A 1 215 ? -22.879 4.876 57.912 1.00 69.12 215 ASP A C 1
ATOM 1722 O O . ASP A 1 215 ? -23.058 4.801 59.129 1.00 69.12 215 ASP A O 1
ATOM 1726 N N . ASN A 1 216 ? -23.831 4.450 57.074 1.00 74.56 216 ASN A N 1
ATOM 1727 C CA . ASN A 1 216 ? -25.102 3.870 57.479 1.00 74.56 216 ASN A CA 1
ATOM 1728 C C . ASN A 1 216 ? -25.025 2.330 57.397 1.00 74.56 216 ASN A C 1
ATOM 1730 O O . ASN A 1 216 ? -25.099 1.762 56.303 1.00 74.56 216 ASN A O 1
ATOM 1734 N N . PRO A 1 217 ? -24.915 1.610 58.531 1.00 68.38 217 PRO A N 1
ATOM 1735 C CA . PRO A 1 217 ? -24.654 0.164 58.571 1.00 68.38 217 PRO A CA 1
ATOM 1736 C C . PRO A 1 217 ? -25.806 -0.724 58.057 1.00 68.38 217 PRO A C 1
ATOM 1738 O O . PRO A 1 217 ? -25.716 -1.949 58.123 1.00 68.38 217 PRO A O 1
ATOM 1741 N N . LEU A 1 218 ? -26.888 -0.137 57.537 1.00 70.19 218 LEU A N 1
ATOM 1742 C CA . LEU A 1 218 ? -28.088 -0.831 57.054 1.00 70.19 218 LEU A CA 1
ATOM 1743 C C . LEU A 1 218 ? -28.190 -0.924 55.517 1.00 70.19 218 LEU A C 1
ATOM 1745 O O . LEU A 1 218 ? -29.264 -1.227 54.997 1.00 70.19 218 LEU A O 1
ATOM 1749 N N . ALA A 1 219 ? -27.105 -0.687 54.771 1.00 62.00 219 ALA A N 1
ATOM 1750 C CA . ALA A 1 219 ? -27.138 -0.737 53.308 1.00 62.00 219 ALA A CA 1
ATOM 1751 C C . ALA A 1 219 ? -27.554 -2.133 52.764 1.00 62.00 219 ALA A C 1
ATOM 1753 O O . ALA A 1 219 ? -27.018 -3.162 53.194 1.00 62.00 219 ALA A O 1
ATOM 1754 N N . PRO A 1 220 ? -28.499 -2.197 51.804 1.00 65.50 220 PRO A N 1
ATOM 1755 C CA . PRO A 1 220 ? -29.068 -3.449 51.314 1.00 65.50 220 PRO A CA 1
ATOM 1756 C C . PRO A 1 220 ? -28.056 -4.306 50.537 1.00 65.50 220 PRO A C 1
ATOM 1758 O O . PRO A 1 220 ? -27.199 -3.811 49.804 1.00 65.50 220 PRO A O 1
ATOM 1761 N N . ALA A 1 221 ? -28.200 -5.631 50.653 1.00 71.19 221 ALA A N 1
ATOM 1762 C CA . ALA A 1 221 ? -27.309 -6.638 50.065 1.00 71.19 221 ALA A CA 1
ATOM 1763 C C . ALA A 1 221 ? -27.155 -6.562 48.526 1.00 71.19 221 ALA A C 1
ATOM 1765 O O . ALA A 1 221 ? -26.212 -7.140 47.977 1.00 71.19 221 ALA A O 1
ATOM 1766 N N . ASP A 1 222 ? -28.032 -5.835 47.830 1.00 71.38 222 ASP A N 1
ATOM 1767 C CA . ASP A 1 222 ? -28.009 -5.676 46.372 1.00 71.38 222 ASP A CA 1
ATOM 1768 C C . ASP A 1 222 ? -26.782 -4.905 45.851 1.00 71.38 222 ASP A C 1
ATOM 1770 O O . ASP A 1 222 ? -26.331 -5.160 44.729 1.00 71.38 222 ASP A O 1
ATOM 1774 N N . GLY A 1 223 ? -26.145 -4.065 46.678 1.00 69.00 223 GLY A N 1
ATOM 1775 C CA . GLY A 1 223 ? -24.945 -3.309 46.288 1.00 69.00 223 GLY A CA 1
ATOM 1776 C C . GLY A 1 223 ? -23.749 -4.189 45.892 1.00 69.00 223 GLY A C 1
ATOM 1777 O O . GLY A 1 223 ? -22.990 -3.851 44.983 1.00 69.00 223 GLY A O 1
ATOM 1778 N N . LYS A 1 224 ? -23.611 -5.386 46.483 1.00 72.88 224 LYS A N 1
ATOM 1779 C CA . LYS A 1 224 ? -22.481 -6.291 46.194 1.00 72.88 224 LYS A CA 1
ATOM 1780 C C . LYS A 1 224 ? -22.509 -6.855 44.766 1.00 72.88 224 LYS A C 1
ATOM 1782 O O . LYS A 1 224 ? -21.453 -7.137 44.201 1.00 72.88 224 LYS A O 1
ATOM 1787 N N . LYS A 1 225 ? -23.693 -7.013 44.160 1.00 79.56 225 LYS A N 1
ATOM 1788 C CA . LYS A 1 225 ? -23.824 -7.532 42.785 1.00 79.56 225 LYS A CA 1
ATOM 1789 C C . LYS A 1 225 ? -23.420 -6.494 41.736 1.00 79.56 225 LYS A C 1
ATOM 1791 O O . LYS A 1 225 ? -22.798 -6.863 40.740 1.00 79.56 225 LYS A O 1
ATOM 1796 N N . ALA A 1 226 ? -23.729 -5.218 41.969 1.00 74.50 226 ALA A N 1
ATOM 1797 C CA . ALA A 1 226 ? -23.382 -4.127 41.057 1.00 74.50 226 ALA A CA 1
ATOM 1798 C C . ALA A 1 226 ? -21.858 -3.941 40.941 1.00 74.50 226 ALA A C 1
ATOM 1800 O O . ALA A 1 226 ? -21.324 -3.890 39.832 1.00 74.50 226 ALA A O 1
ATOM 1801 N N . VAL A 1 227 ? -21.147 -3.975 42.075 1.00 73.75 227 VAL A N 1
ATOM 1802 C CA . VAL A 1 227 ? -19.677 -3.862 42.123 1.00 73.75 227 VAL A CA 1
ATOM 1803 C C . VAL A 1 227 ? -18.996 -5.012 41.366 1.00 73.75 227 VAL A C 1
ATOM 1805 O O . VAL A 1 227 ? -18.065 -4.795 40.589 1.00 73.75 227 VAL A O 1
ATOM 1808 N N . ALA A 1 228 ? -19.495 -6.245 41.514 1.00 77.94 228 ALA A N 1
ATOM 1809 C CA . ALA A 1 228 ? -18.956 -7.398 40.791 1.00 77.94 228 ALA A CA 1
ATOM 1810 C C . ALA A 1 228 ? -19.159 -7.298 39.264 1.00 77.94 228 ALA A C 1
ATOM 1812 O O . ALA A 1 228 ? -18.298 -7.729 38.494 1.00 77.94 228 ALA A O 1
ATOM 1813 N N . ALA A 1 229 ? -20.279 -6.726 38.808 1.00 77.44 229 ALA A N 1
ATOM 1814 C CA . ALA A 1 229 ? -20.541 -6.516 37.384 1.00 77.44 229 ALA A CA 1
ATOM 1815 C C . ALA A 1 229 ? -19.631 -5.430 36.778 1.00 77.44 229 ALA A C 1
ATOM 1817 O O . ALA A 1 229 ? -19.100 -5.633 35.683 1.00 77.44 229 ALA A O 1
ATOM 1818 N N . GLN A 1 230 ? -19.395 -4.329 37.502 1.00 78.38 230 GLN A N 1
ATOM 1819 C CA . GLN A 1 230 ? -18.476 -3.260 37.088 1.00 78.38 230 GLN A CA 1
ATOM 1820 C C . GLN A 1 230 ? -17.027 -3.753 36.984 1.00 78.38 230 GLN A C 1
ATOM 1822 O O . GLN A 1 230 ? -16.377 -3.528 35.964 1.00 78.38 230 GLN A O 1
ATOM 1827 N N . SER A 1 231 ? -16.553 -4.528 37.968 1.00 78.75 231 SER A N 1
ATOM 1828 C CA . SER A 1 231 ? -15.204 -5.120 37.944 1.00 78.75 231 SER A CA 1
ATOM 1829 C C . SER A 1 231 ? -14.969 -6.004 36.707 1.00 78.75 231 SER A C 1
ATOM 1831 O O . SER A 1 231 ? -13.925 -5.920 36.058 1.00 78.75 231 SER A O 1
ATOM 1833 N N . ARG A 1 232 ? -15.975 -6.792 36.298 1.00 84.31 232 ARG A N 1
ATOM 1834 C CA . ARG A 1 232 ? -15.916 -7.584 35.052 1.00 84.31 232 ARG A CA 1
ATOM 1835 C C . ARG A 1 232 ? -15.895 -6.713 33.792 1.00 84.31 232 ARG A C 1
ATOM 1837 O O . ARG A 1 232 ? -15.338 -7.124 32.777 1.00 84.31 232 ARG A O 1
ATOM 1844 N N . GLY A 1 233 ? -16.525 -5.539 33.825 1.00 85.00 233 GLY A N 1
ATOM 1845 C CA . GLY A 1 233 ? -16.474 -4.553 32.744 1.00 85.00 233 GLY A CA 1
ATOM 1846 C C . GLY A 1 233 ? -15.066 -3.999 32.542 1.00 85.00 233 GLY A C 1
ATOM 1847 O O . GLY A 1 233 ? -14.544 -4.072 31.430 1.00 85.00 233 GLY A O 1
ATOM 1848 N N . ALA A 1 234 ? -14.435 -3.550 33.628 1.00 84.00 234 ALA A N 1
ATOM 1849 C CA . ALA A 1 234 ? -13.081 -3.001 33.609 1.00 84.00 234 ALA A CA 1
ATOM 1850 C C . ALA A 1 234 ? -12.053 -4.015 33.078 1.00 84.00 234 ALA A C 1
ATOM 1852 O O . ALA A 1 234 ? -11.269 -3.691 32.188 1.00 84.00 234 ALA A O 1
ATOM 1853 N N . GLY A 1 235 ? -12.114 -5.272 33.538 1.00 88.38 235 GLY A N 1
ATOM 1854 C CA . GLY A 1 235 ? -11.216 -6.328 33.053 1.00 88.38 235 GLY A CA 1
ATOM 1855 C C . GLY A 1 235 ? -11.327 -6.580 31.544 1.00 88.38 235 GLY A C 1
ATOM 1856 O O . GLY A 1 235 ? -10.313 -6.737 30.868 1.00 88.38 235 GLY A O 1
ATOM 1857 N N . ARG A 1 236 ? -12.547 -6.548 30.985 1.00 90.00 236 ARG A N 1
ATOM 1858 C CA . ARG A 1 236 ? -12.756 -6.689 29.532 1.00 90.00 236 ARG A CA 1
ATOM 1859 C C . ARG A 1 236 ? -12.171 -5.522 28.739 1.00 90.00 236 ARG A C 1
ATOM 1861 O O . ARG A 1 236 ? -11.634 -5.747 27.662 1.00 90.00 236 ARG A O 1
ATOM 1868 N N . MET A 1 237 ? -12.261 -4.299 29.260 1.00 90.69 237 MET A N 1
ATOM 1869 C CA . MET A 1 237 ? -11.704 -3.123 28.587 1.00 90.69 237 MET A CA 1
ATOM 1870 C C . MET A 1 237 ? -10.171 -3.137 28.586 1.00 90.69 237 MET A C 1
ATOM 1872 O O . MET A 1 237 ? -9.559 -2.793 27.578 1.00 90.69 237 MET A O 1
ATOM 1876 N N . VAL A 1 238 ? -9.549 -3.578 29.685 1.00 90.75 238 VAL A N 1
ATOM 1877 C CA . VAL A 1 238 ? -8.089 -3.754 29.760 1.00 90.75 238 VAL A CA 1
ATOM 1878 C C . VAL A 1 238 ? -7.608 -4.788 28.741 1.00 90.75 238 VAL A C 1
ATOM 1880 O O . VAL A 1 238 ? -6.649 -4.516 28.026 1.00 90.75 238 VAL A O 1
ATOM 1883 N N . GLN A 1 239 ? -8.298 -5.928 28.621 1.00 93.12 239 GLN A N 1
ATOM 1884 C CA . GLN A 1 239 ? -7.957 -6.932 27.609 1.00 93.12 239 GLN A CA 1
ATOM 1885 C C . GLN A 1 239 ? -8.077 -6.368 26.188 1.00 93.12 239 GLN A C 1
ATOM 1887 O O . GLN A 1 239 ? -7.145 -6.491 25.406 1.00 93.12 239 GLN A O 1
ATOM 1892 N N . LEU A 1 240 ? -9.179 -5.676 25.880 1.00 93.44 240 LEU A N 1
ATOM 1893 C CA . LEU A 1 240 ? -9.381 -5.066 24.564 1.00 93.44 240 LEU A CA 1
ATOM 1894 C C . LEU A 1 240 ? -8.290 -4.038 24.220 1.00 93.44 240 LEU A C 1
ATOM 1896 O O . LEU A 1 240 ? -7.857 -3.956 23.076 1.00 93.44 240 LEU A O 1
ATOM 1900 N N . LEU A 1 241 ? -7.836 -3.247 25.196 1.00 95.75 241 LEU A N 1
ATOM 1901 C CA . LEU A 1 241 ? -6.724 -2.315 24.999 1.00 95.75 241 LEU A CA 1
ATOM 1902 C C . LEU A 1 241 ? -5.425 -3.039 24.640 1.00 95.75 241 LEU A C 1
ATOM 1904 O O . LEU A 1 241 ? -4.726 -2.580 23.738 1.00 95.75 241 LEU A O 1
ATOM 1908 N N . GLN A 1 242 ? -5.131 -4.155 25.311 1.00 96.19 242 GLN A N 1
ATOM 1909 C CA . GLN A 1 242 ? -3.968 -4.982 24.996 1.00 96.19 242 GLN A CA 1
ATOM 1910 C C . GLN A 1 242 ? -4.066 -5.547 23.574 1.00 96.19 242 GLN A C 1
ATOM 1912 O O . GLN A 1 242 ? -3.118 -5.411 22.804 1.00 96.19 242 GLN A O 1
ATOM 1917 N N . ASP A 1 243 ? -5.229 -6.089 23.202 1.00 96.06 243 ASP A N 1
ATOM 1918 C CA . ASP A 1 243 ? -5.464 -6.645 21.866 1.00 96.06 243 ASP A CA 1
ATOM 1919 C C . ASP A 1 243 ? -5.249 -5.569 20.776 1.00 96.06 243 ASP A C 1
ATOM 1921 O O . ASP A 1 243 ? -4.554 -5.798 19.785 1.00 96.06 243 ASP A O 1
ATOM 1925 N N . ILE A 1 244 ? -5.746 -4.341 20.994 1.00 97.62 244 ILE A N 1
ATOM 1926 C CA . ILE A 1 244 ? -5.531 -3.215 20.068 1.00 97.62 244 ILE A CA 1
ATOM 1927 C C . ILE A 1 244 ? -4.043 -2.837 19.956 1.00 97.62 244 ILE A C 1
ATOM 1929 O O . ILE A 1 244 ? -3.574 -2.460 18.878 1.00 97.62 244 ILE A O 1
ATOM 1933 N N . GLU A 1 245 ? -3.288 -2.877 21.054 1.00 98.00 245 GLU A N 1
ATOM 1934 C CA . GLU A 1 245 ? -1.855 -2.554 21.049 1.00 98.00 245 GLU A CA 1
ATOM 1935 C C . GLU A 1 245 ? -1.025 -3.606 20.300 1.00 98.00 245 GLU A C 1
ATOM 1937 O O . GLU A 1 245 ? -0.119 -3.245 19.531 1.00 98.00 245 GLU A O 1
ATOM 1942 N N . ASP A 1 246 ? -1.380 -4.880 20.448 1.00 97.38 246 ASP A N 1
ATOM 1943 C CA . ASP A 1 246 ? -0.775 -5.984 19.705 1.00 97.38 246 ASP A CA 1
ATOM 1944 C C . ASP A 1 246 ? -1.054 -5.840 18.197 1.00 97.38 246 ASP A C 1
ATOM 1946 O O . ASP A 1 246 ? -0.120 -5.885 17.382 1.00 97.38 246 ASP A O 1
ATOM 1950 N N . ASP A 1 247 ? -2.301 -5.537 17.820 1.00 98.00 247 ASP A N 1
ATOM 1951 C CA . ASP A 1 247 ? -2.704 -5.292 16.430 1.00 98.00 247 ASP A CA 1
ATOM 1952 C C . ASP A 1 247 ? -1.970 -4.090 15.812 1.00 98.00 247 ASP A C 1
ATOM 1954 O O . ASP A 1 247 ? -1.456 -4.160 14.688 1.00 98.00 247 ASP A O 1
ATOM 1958 N N . LEU A 1 248 ? -1.855 -2.977 16.543 1.00 97.88 248 LEU A N 1
ATOM 1959 C CA . LEU A 1 248 ? -1.121 -1.789 16.088 1.00 97.88 248 LEU A CA 1
ATOM 1960 C C . LEU A 1 248 ? 0.370 -2.079 15.883 1.00 97.88 248 LEU A C 1
ATOM 1962 O O . LEU A 1 248 ? 0.974 -1.596 14.915 1.00 97.88 248 LEU A O 1
ATOM 1966 N N . THR A 1 249 ? 0.966 -2.877 16.767 1.00 96.88 249 THR A N 1
ATOM 1967 C CA . THR A 1 249 ? 2.362 -3.313 16.643 1.00 96.88 249 THR A CA 1
ATOM 1968 C C . THR A 1 249 ? 2.543 -4.187 15.405 1.00 96.88 249 THR A C 1
ATOM 1970 O O . THR A 1 249 ? 3.481 -3.987 14.625 1.00 96.88 249 THR A O 1
ATOM 1973 N N . PHE A 1 250 ? 1.622 -5.121 15.177 1.00 96.31 250 PHE A N 1
ATOM 1974 C CA . PHE A 1 250 ? 1.631 -5.992 14.010 1.00 96.31 250 PHE A CA 1
ATOM 1975 C C . PHE A 1 250 ? 1.473 -5.213 12.694 1.00 96.31 250 PHE A C 1
ATOM 1977 O O . PHE A 1 250 ? 2.284 -5.373 11.775 1.00 96.31 250 PHE A O 1
ATOM 1984 N N . ILE A 1 251 ? 0.503 -4.297 12.615 1.00 95.50 251 ILE A N 1
ATOM 1985 C CA . ILE A 1 251 ? 0.289 -3.444 11.436 1.00 95.50 251 ILE A CA 1
ATOM 1986 C C . ILE A 1 251 ? 1.505 -2.558 11.166 1.00 95.50 251 ILE A C 1
ATOM 1988 O O . ILE A 1 251 ? 1.894 -2.394 10.009 1.00 95.50 251 ILE A O 1
ATOM 1992 N N . SER A 1 252 ? 2.153 -2.032 12.207 1.00 92.88 252 SER A N 1
ATOM 1993 C CA . SER A 1 252 ? 3.369 -1.224 12.053 1.00 92.88 252 SER A CA 1
ATOM 1994 C C . SER A 1 252 ? 4.492 -2.006 11.363 1.00 92.88 252 SER A C 1
ATOM 1996 O O . SER A 1 252 ? 5.126 -1.485 10.442 1.00 92.88 252 SER A O 1
ATOM 1998 N N . ARG A 1 253 ? 4.687 -3.284 11.721 1.00 91.88 253 ARG A N 1
ATOM 1999 C CA . ARG A 1 253 ? 5.657 -4.169 11.047 1.00 91.88 253 ARG A CA 1
ATOM 2000 C C . ARG A 1 253 ? 5.281 -4.414 9.585 1.00 91.88 253 ARG A C 1
ATOM 2002 O O . ARG A 1 253 ? 6.135 -4.341 8.704 1.00 91.88 253 ARG A O 1
ATOM 2009 N N . LEU A 1 254 ? 4.000 -4.649 9.298 1.00 91.69 254 LEU A N 1
ATOM 2010 C CA . LEU A 1 254 ? 3.529 -4.821 7.921 1.00 91.69 254 LEU A CA 1
ATOM 2011 C C . LEU A 1 254 ? 3.718 -3.549 7.085 1.00 91.69 254 LEU A C 1
ATOM 2013 O O . LEU A 1 254 ? 4.153 -3.629 5.939 1.00 91.69 254 LEU A O 1
ATOM 2017 N N . LYS A 1 255 ? 3.455 -2.367 7.644 1.00 90.94 255 LYS A N 1
ATOM 2018 C CA . LYS A 1 255 ? 3.685 -1.096 6.949 1.00 90.94 255 LYS A CA 1
ATOM 2019 C C . LYS A 1 255 ? 5.148 -0.907 6.558 1.00 90.94 255 LYS A C 1
ATOM 2021 O O . LYS A 1 255 ? 5.407 -0.487 5.433 1.00 90.94 255 LYS A O 1
ATOM 2026 N N . GLN A 1 256 ? 6.091 -1.251 7.435 1.00 86.50 256 GLN A N 1
ATOM 2027 C CA . GLN A 1 256 ? 7.524 -1.187 7.119 1.00 86.50 256 GLN A CA 1
ATOM 2028 C C . GLN A 1 256 ? 7.887 -2.076 5.920 1.00 86.50 256 GLN A C 1
ATOM 2030 O O . GLN A 1 256 ? 8.722 -1.700 5.102 1.00 86.50 256 GLN A O 1
ATOM 2035 N N . LEU A 1 257 ? 7.219 -3.224 5.771 1.00 86.31 257 LEU A N 1
ATOM 2036 C CA . LEU A 1 257 ? 7.433 -4.137 4.645 1.00 86.31 257 LEU A CA 1
ATOM 2037 C C . LEU A 1 257 ? 6.766 -3.663 3.344 1.00 86.31 257 LEU A C 1
ATOM 2039 O O . LEU A 1 257 ? 7.320 -3.860 2.262 1.00 86.31 257 LEU A O 1
ATOM 2043 N N . TRP A 1 258 ? 5.566 -3.083 3.429 1.00 87.44 258 TRP A N 1
ATOM 2044 C CA . TRP A 1 258 ? 4.671 -2.936 2.272 1.00 87.44 258 TRP A CA 1
ATOM 2045 C C . TRP A 1 258 ? 4.396 -1.505 1.833 1.00 87.44 258 TRP A C 1
ATOM 2047 O O . TRP A 1 258 ? 4.029 -1.283 0.677 1.00 87.44 258 TRP A O 1
ATOM 2057 N N . CYS A 1 259 ? 4.541 -0.544 2.737 1.00 82.75 259 CYS A N 1
ATOM 2058 C CA . CYS A 1 259 ? 4.217 0.850 2.483 1.00 82.75 259 CYS A CA 1
ATOM 2059 C C . CYS A 1 259 ? 5.459 1.707 2.231 1.00 82.75 259 CYS A C 1
ATOM 2061 O O . CYS A 1 259 ? 5.248 2.910 2.111 1.00 82.75 259 CYS A O 1
ATOM 2063 N N . VAL A 1 260 ? 6.670 1.111 2.138 1.00 70.75 260 VAL A N 1
ATOM 2064 C CA . VAL A 1 260 ? 7.999 1.749 1.953 1.00 70.75 260 VAL A CA 1
ATOM 2065 C C . VAL A 1 260 ? 7.865 3.258 1.796 1.00 70.75 260 VAL A C 1
ATOM 2067 O O . VAL A 1 260 ? 7.559 3.775 0.717 1.00 70.75 260 VAL A O 1
ATOM 2070 N N . GLU A 1 261 ? 7.923 3.942 2.928 1.00 66.06 261 GLU A N 1
ATOM 2071 C CA . GLU A 1 261 ? 7.918 5.394 2.964 1.00 66.06 261 GLU A CA 1
ATOM 2072 C C . GLU A 1 261 ? 9.372 5.819 2.871 1.00 66.06 261 GLU A C 1
ATOM 2074 O O . GLU A 1 261 ? 10.237 5.246 3.533 1.00 66.06 261 GLU A O 1
ATOM 2079 N N . GLU A 1 262 ? 9.650 6.799 2.020 1.00 59.28 262 GLU A N 1
ATOM 2080 C CA . GLU A 1 262 ? 10.815 7.629 2.276 1.00 59.28 262 GLU A CA 1
ATOM 2081 C C . GLU A 1 262 ? 10.523 8.345 3.594 1.00 59.28 262 GLU A C 1
ATOM 2083 O O . GLU A 1 262 ? 9.443 8.923 3.742 1.00 59.28 262 GLU A O 1
ATOM 2088 N N . ASP A 1 263 ? 11.426 8.212 4.570 1.00 57.59 263 ASP A N 1
ATOM 2089 C CA . ASP A 1 263 ? 11.289 8.843 5.882 1.00 57.59 263 ASP A CA 1
ATOM 2090 C C . ASP A 1 263 ? 10.869 10.304 5.687 1.00 57.59 263 ASP A C 1
ATOM 2092 O O . ASP A 1 263 ? 11.509 11.038 4.928 1.00 57.59 263 ASP A O 1
ATOM 2096 N N . SER A 1 264 ? 9.765 10.716 6.315 1.00 49.75 264 SER A N 1
ATOM 2097 C CA . SER A 1 264 ? 9.308 12.106 6.290 1.00 49.75 264 SER A CA 1
ATOM 2098 C C . SER A 1 264 ? 10.453 12.993 6.783 1.00 49.75 264 SER A C 1
ATOM 2100 O O . SER A 1 264 ? 10.808 12.923 7.958 1.00 49.75 264 SER A O 1
ATOM 2102 N N . GLY A 1 265 ? 11.074 13.741 5.872 1.00 55.38 265 GLY A N 1
ATOM 2103 C CA . GLY A 1 265 ? 12.315 14.482 6.109 1.00 55.38 265 GLY A CA 1
ATOM 2104 C C . GLY A 1 265 ? 13.361 14.275 5.013 1.00 55.38 265 GLY A C 1
ATOM 2105 O O . GLY A 1 265 ? 14.021 15.231 4.632 1.00 55.38 265 GLY A O 1
ATOM 2106 N N . LYS A 1 266 ? 13.439 13.092 4.386 1.00 60.22 266 LYS A N 1
ATOM 2107 C CA . LYS A 1 266 ? 14.358 12.869 3.251 1.00 60.22 266 LYS A CA 1
ATOM 2108 C C . LYS A 1 266 ? 14.018 13.739 2.051 1.00 60.22 266 LYS A C 1
ATOM 2110 O O . LYS A 1 266 ? 14.911 14.251 1.397 1.00 60.22 266 LYS A O 1
ATOM 2115 N N . ALA A 1 267 ? 12.734 13.927 1.755 1.00 55.44 267 ALA A N 1
ATOM 2116 C CA . ALA A 1 267 ? 12.321 14.806 0.665 1.00 55.44 267 ALA A CA 1
ATOM 2117 C C . ALA A 1 267 ? 12.723 16.273 0.917 1.00 55.44 267 ALA A C 1
ATOM 2119 O O . ALA A 1 267 ? 13.085 16.963 -0.035 1.00 55.44 267 ALA A O 1
ATOM 2120 N N . ASP A 1 268 ? 12.701 16.713 2.178 1.00 59.38 268 ASP A N 1
ATOM 2121 C CA . ASP A 1 268 ? 13.083 18.067 2.585 1.00 59.38 268 ASP A CA 1
ATOM 2122 C C . ASP A 1 268 ? 14.617 18.215 2.599 1.00 59.38 268 ASP A C 1
ATOM 2124 O O . ASP A 1 268 ? 15.142 19.138 1.981 1.00 59.38 268 ASP A O 1
ATOM 2128 N N . GLU A 1 269 ? 15.357 17.234 3.131 1.00 59.50 269 GLU A N 1
ATOM 2129 C CA . GLU A 1 269 ? 16.828 17.154 3.041 1.00 59.50 269 GLU A CA 1
ATOM 2130 C C . GLU A 1 269 ? 17.323 17.126 1.579 1.00 59.50 269 GLU A C 1
ATOM 2132 O O . GLU A 1 269 ? 18.329 17.749 1.226 1.00 59.50 269 GLU A O 1
ATOM 2137 N N . LEU A 1 270 ? 16.603 16.443 0.684 1.00 57.81 270 LEU A N 1
ATOM 2138 C CA . LEU A 1 270 ? 16.904 16.393 -0.754 1.00 57.81 270 LEU A CA 1
ATOM 2139 C C . LEU A 1 270 ? 16.558 17.703 -1.480 1.00 57.81 270 LEU A C 1
ATOM 2141 O O . LEU A 1 270 ? 17.158 18.013 -2.513 1.00 57.81 270 LEU A O 1
ATOM 2145 N N . GLN A 1 271 ? 15.598 18.482 -0.971 1.00 58.12 271 GLN A N 1
ATOM 2146 C CA . GLN A 1 271 ? 15.341 19.840 -1.460 1.00 58.12 271 GLN A CA 1
ATOM 2147 C C . GLN A 1 271 ? 16.423 20.813 -0.987 1.00 58.12 271 GLN A C 1
ATOM 2149 O O . GLN A 1 271 ? 16.897 21.616 -1.792 1.00 58.12 271 GLN A O 1
ATOM 2154 N N . GLU A 1 272 ? 16.847 20.715 0.273 1.00 62.53 272 GLU A N 1
ATOM 2155 C CA . GLU A 1 272 ? 17.854 21.596 0.875 1.00 62.53 272 GLU A CA 1
ATOM 2156 C C . GLU A 1 272 ? 19.254 21.384 0.292 1.00 62.53 272 GLU A C 1
ATOM 2158 O O . GLU A 1 272 ? 19.982 22.345 0.042 1.00 62.53 272 GLU A O 1
ATOM 2163 N N . THR A 1 273 ? 19.633 20.138 0.010 1.00 64.94 273 THR A N 1
ATOM 2164 C CA . THR A 1 273 ? 20.959 19.823 -0.546 1.00 64.94 273 THR A CA 1
ATOM 2165 C C . THR A 1 273 ? 21.074 20.108 -2.045 1.00 64.94 273 THR A C 1
ATOM 2167 O O . THR A 1 273 ? 22.180 20.080 -2.586 1.00 64.94 273 THR A O 1
ATOM 2170 N N . GLY A 1 274 ? 19.962 20.353 -2.755 1.00 44.25 274 GLY A N 1
ATOM 2171 C CA . GLY A 1 274 ? 19.928 20.541 -4.216 1.00 44.25 274 GLY A CA 1
ATOM 2172 C C . GLY A 1 274 ? 20.357 19.306 -5.027 1.00 44.25 274 GLY A C 1
ATOM 2173 O O . GLY A 1 274 ? 20.218 19.272 -6.253 1.00 44.25 274 GLY A O 1
ATOM 2174 N N . VAL A 1 275 ? 20.838 18.266 -4.345 1.00 45.53 275 VAL A N 1
ATOM 2175 C CA . VAL A 1 275 ? 21.105 16.942 -4.871 1.00 45.53 275 VAL A CA 1
ATOM 2176 C C . VAL A 1 275 ? 19.789 16.197 -4.767 1.00 45.53 275 VAL A C 1
ATOM 2178 O O . VAL A 1 275 ? 19.485 15.551 -3.772 1.00 45.53 275 VAL A O 1
ATOM 2181 N N . ARG A 1 276 ? 18.984 16.267 -5.830 1.00 44.66 276 ARG A N 1
ATOM 2182 C CA . ARG A 1 276 ? 18.020 15.194 -6.059 1.00 44.66 276 ARG A CA 1
ATOM 2183 C C . ARG A 1 276 ? 18.858 13.947 -6.252 1.00 44.66 276 ARG A C 1
ATOM 2185 O O . ARG A 1 276 ? 19.339 13.721 -7.364 1.00 44.66 276 ARG A O 1
ATOM 2192 N N . ASP A 1 277 ? 19.050 13.161 -5.198 1.00 46.09 277 ASP A N 1
ATOM 2193 C CA . ASP A 1 277 ? 19.404 11.767 -5.372 1.00 46.09 277 ASP A CA 1
ATOM 2194 C C . ASP A 1 277 ? 18.362 11.229 -6.341 1.00 46.09 277 ASP A C 1
ATOM 2196 O O . ASP A 1 277 ? 17.175 11.115 -6.037 1.00 46.09 277 ASP A O 1
ATOM 2200 N N . GLY A 1 278 ? 18.796 11.030 -7.584 1.00 47.00 278 GLY A N 1
ATOM 2201 C CA . GLY A 1 278 ? 17.992 10.551 -8.694 1.00 47.00 278 GLY A CA 1
ATOM 2202 C C . GLY A 1 278 ? 17.645 9.084 -8.499 1.00 47.00 278 GLY A C 1
ATOM 2203 O O . GLY A 1 278 ? 17.747 8.301 -9.443 1.00 47.00 278 GLY A O 1
ATOM 2204 N N . LEU A 1 279 ? 17.287 8.699 -7.272 1.00 55.50 279 LEU A N 1
ATOM 2205 C CA . LEU A 1 279 ? 16.728 7.414 -6.941 1.00 55.50 279 LEU A CA 1
ATOM 2206 C C . LEU A 1 279 ? 15.444 7.314 -7.738 1.00 55.50 279 LEU A C 1
ATOM 2208 O O . LEU A 1 279 ? 14.439 7.985 -7.509 1.00 55.50 279 LEU A O 1
ATOM 2212 N N . MET A 1 280 ? 15.572 6.534 -8.801 1.00 62.34 280 MET A N 1
ATOM 2213 C CA . MET A 1 280 ? 14.500 6.286 -9.730 1.00 62.34 280 MET A CA 1
ATOM 2214 C C . MET A 1 280 ? 13.298 5.789 -8.932 1.00 62.34 280 MET A C 1
ATOM 2216 O O . MET A 1 280 ? 13.471 4.906 -8.086 1.00 62.34 280 MET A O 1
ATOM 2220 N N . PRO A 1 281 ? 12.108 6.366 -9.164 1.00 65.69 281 PRO A N 1
ATOM 2221 C CA . PRO A 1 281 ? 10.935 6.040 -8.378 1.00 65.69 281 PRO A CA 1
ATOM 2222 C C . PRO A 1 281 ? 10.725 4.522 -8.367 1.00 65.69 281 PRO A C 1
ATOM 2224 O O . PRO A 1 281 ? 10.850 3.839 -9.386 1.00 65.69 281 PRO A O 1
ATOM 2227 N N . GLN A 1 282 ? 10.498 3.986 -7.174 1.00 79.44 282 GLN A N 1
ATOM 2228 C CA . GLN A 1 282 ? 10.460 2.547 -6.948 1.00 79.44 282 GLN A CA 1
ATOM 2229 C C . GLN A 1 282 ? 9.035 2.040 -7.125 1.00 79.44 282 GLN A C 1
ATOM 2231 O O . GLN A 1 282 ? 8.076 2.694 -6.711 1.00 79.44 282 GLN A O 1
ATOM 2236 N N . LEU A 1 283 ? 8.883 0.869 -7.739 1.00 87.75 283 LEU A N 1
ATOM 2237 C CA . LEU A 1 283 ? 7.581 0.225 -7.847 1.00 87.75 283 LEU A CA 1
ATOM 2238 C C . LEU A 1 283 ? 7.212 -0.390 -6.493 1.00 87.75 283 LEU A C 1
ATOM 2240 O O . LEU A 1 283 ? 7.949 -1.231 -5.974 1.00 87.75 283 LEU A O 1
ATOM 2244 N N . LEU A 1 284 ? 6.070 0.009 -5.932 1.00 90.06 284 LEU A N 1
ATOM 2245 C CA . LEU A 1 284 ? 5.567 -0.598 -4.702 1.00 90.06 284 LEU A CA 1
ATOM 2246 C C . LEU A 1 284 ? 5.190 -2.076 -4.932 1.00 90.06 284 LEU A C 1
ATOM 2248 O O . LEU A 1 284 ? 4.781 -2.463 -6.036 1.00 90.06 284 LEU A O 1
ATOM 2252 N N . PRO A 1 285 ? 5.279 -2.937 -3.907 1.00 91.44 285 PRO A N 1
ATOM 2253 C CA . PRO A 1 285 ? 4.819 -4.309 -4.049 1.00 91.44 285 PRO A CA 1
ATOM 2254 C C . PRO A 1 285 ? 3.318 -4.356 -4.360 1.00 91.44 285 PRO A C 1
ATOM 2256 O O . PRO A 1 285 ? 2.526 -3.631 -3.760 1.00 91.44 285 PRO A O 1
ATOM 2259 N N . CYS A 1 286 ? 2.929 -5.217 -5.299 1.00 94.44 286 CYS A N 1
ATOM 2260 C CA . CYS A 1 286 ? 1.532 -5.353 -5.703 1.00 94.44 286 CYS A CA 1
ATOM 2261 C C . CYS A 1 286 ? 0.661 -5.951 -4.585 1.00 94.44 286 CYS A C 1
ATOM 2263 O O . CYS A 1 286 ? 1.161 -6.617 -3.674 1.00 94.44 286 CYS A O 1
ATOM 2265 N N . MET A 1 287 ? -0.655 -5.774 -4.693 1.00 94.88 287 MET A N 1
ATOM 2266 C CA . MET A 1 287 ? -1.638 -6.307 -3.752 1.00 94.88 287 MET A CA 1
ATOM 2267 C C . MET A 1 287 ? -1.560 -7.828 -3.645 1.00 94.88 287 MET A C 1
ATOM 2269 O O . MET A 1 287 ? -1.677 -8.352 -2.544 1.00 94.88 287 MET A O 1
ATOM 2273 N N . HIS A 1 288 ? -1.273 -8.545 -4.737 1.00 95.00 288 HIS A N 1
ATOM 2274 C CA . HIS A 1 288 ? -1.134 -10.005 -4.691 1.00 95.00 288 HIS A CA 1
ATOM 2275 C C . HIS A 1 288 ? -0.036 -10.445 -3.719 1.00 95.00 288 HIS A C 1
ATOM 2277 O O . HIS A 1 288 ? -0.252 -11.355 -2.925 1.00 95.00 288 HIS A O 1
ATOM 2283 N N . CYS A 1 289 ? 1.093 -9.733 -3.682 1.00 92.50 289 CYS A N 1
ATOM 2284 C CA . CYS A 1 289 ? 2.172 -10.028 -2.741 1.00 92.50 289 CYS A CA 1
ATOM 2285 C C . CYS A 1 289 ? 1.757 -9.824 -1.272 1.00 92.50 289 CYS A C 1
ATOM 2287 O O . CYS A 1 289 ? 2.366 -10.423 -0.391 1.00 92.50 289 CYS A O 1
ATOM 2289 N N . ARG A 1 290 ? 0.737 -8.998 -0.991 1.00 92.50 290 ARG A N 1
ATOM 2290 C CA . ARG A 1 290 ? 0.203 -8.791 0.368 1.00 92.50 290 ARG A CA 1
ATOM 2291 C C . ARG A 1 290 ? -0.734 -9.918 0.823 1.00 92.50 290 ARG A C 1
ATOM 2293 O O . ARG A 1 290 ? -0.948 -10.070 2.023 1.00 92.50 290 ARG A O 1
ATOM 2300 N N . TYR A 1 291 ? -1.296 -10.679 -0.117 1.00 91.62 291 TYR A N 1
ATOM 2301 C CA . TYR A 1 291 ? -2.207 -11.800 0.150 1.00 91.62 291 TYR A CA 1
ATOM 2302 C C . TYR A 1 291 ? -1.548 -13.174 -0.030 1.00 91.62 291 TYR A C 1
ATOM 2304 O O . TYR A 1 291 ? -2.005 -14.145 0.564 1.00 91.62 291 TYR A O 1
ATOM 2312 N N . SER A 1 292 ? -0.483 -13.262 -0.827 1.00 93.06 292 SER A N 1
ATOM 2313 C CA . SER A 1 292 ? 0.193 -14.511 -1.178 1.00 93.06 292 SER A CA 1
ATOM 2314 C C . SER A 1 292 ? 1.670 -14.484 -0.797 1.00 93.06 292 SER A C 1
ATOM 2316 O O . SER A 1 292 ? 2.364 -13.476 -0.961 1.00 93.06 292 SER A O 1
ATOM 2318 N N . GLN A 1 293 ? 2.167 -15.627 -0.325 1.00 89.62 293 GLN A N 1
ATOM 2319 C CA . GLN A 1 293 ? 3.601 -15.852 -0.142 1.00 89.62 293 GLN A CA 1
ATOM 2320 C C . GLN A 1 293 ? 4.306 -16.150 -1.471 1.00 89.62 293 GLN A C 1
ATOM 2322 O O . GLN A 1 293 ? 5.492 -15.845 -1.607 1.00 89.62 293 GLN A O 1
ATOM 2327 N N . ASP A 1 294 ? 3.592 -16.706 -2.456 1.00 92.94 294 ASP A N 1
ATOM 2328 C CA . ASP A 1 294 ? 4.147 -16.943 -3.784 1.00 92.94 294 ASP A CA 1
ATOM 2329 C C . ASP A 1 294 ? 4.258 -15.621 -4.548 1.00 92.94 294 ASP A C 1
ATOM 2331 O O . ASP A 1 294 ? 3.272 -14.931 -4.811 1.00 92.94 294 ASP A O 1
ATOM 2335 N N . ARG A 1 295 ? 5.496 -15.265 -4.888 1.00 91.12 295 ARG A N 1
ATOM 2336 C CA . ARG A 1 295 ? 5.840 -14.057 -5.644 1.00 91.12 295 ARG A CA 1
ATOM 2337 C C . ARG A 1 295 ? 6.499 -14.377 -6.977 1.00 91.12 295 ARG A C 1
ATOM 2339 O O . ARG A 1 295 ? 6.931 -13.455 -7.659 1.00 91.12 295 ARG A O 1
ATOM 2346 N N . SER A 1 296 ? 6.586 -15.651 -7.356 1.00 93.06 296 SER A N 1
ATOM 2347 C CA . SER A 1 296 ? 7.338 -16.095 -8.532 1.00 93.06 296 SER A CA 1
ATOM 2348 C C . SER A 1 296 ? 6.873 -15.398 -9.816 1.00 93.06 296 SER A C 1
ATOM 2350 O O . SER A 1 296 ? 7.693 -14.840 -10.547 1.00 93.06 296 SER A O 1
ATOM 2352 N N . ALA A 1 297 ? 5.558 -15.328 -10.041 1.00 94.50 297 ALA A N 1
ATOM 2353 C CA . ALA A 1 297 ? 4.967 -14.644 -11.190 1.00 94.50 297 ALA A CA 1
ATOM 2354 C C . ALA A 1 297 ? 5.232 -13.127 -11.178 1.00 94.50 297 ALA A C 1
ATOM 2356 O O . ALA A 1 297 ? 5.564 -12.542 -12.211 1.00 94.50 297 ALA A O 1
ATOM 2357 N N . CYS A 1 298 ? 5.126 -12.489 -10.007 1.00 93.94 298 CYS A N 1
ATOM 2358 C CA . CYS A 1 298 ? 5.393 -11.060 -9.841 1.00 93.94 298 CYS A CA 1
ATOM 2359 C C . CYS A 1 298 ? 6.869 -10.731 -10.089 1.00 93.94 298 CYS A C 1
ATOM 2361 O O . CYS A 1 298 ? 7.167 -9.784 -10.812 1.00 93.94 298 CYS A O 1
ATOM 2363 N N . ASP A 1 299 ? 7.783 -11.529 -9.536 1.00 91.81 299 ASP A N 1
ATOM 2364 C CA . ASP A 1 299 ? 9.229 -11.368 -9.693 1.00 91.81 299 ASP A CA 1
ATOM 2365 C C . ASP A 1 299 ? 9.658 -11.583 -11.153 1.00 91.81 299 ASP A C 1
ATOM 2367 O O . ASP A 1 299 ? 10.470 -10.815 -11.674 1.00 91.81 299 ASP A O 1
ATOM 2371 N N . ALA A 1 300 ? 9.084 -12.580 -11.835 1.00 93.88 300 ALA A N 1
ATOM 2372 C CA . ALA A 1 300 ? 9.339 -12.836 -13.252 1.00 93.88 300 ALA A CA 1
ATOM 2373 C C . ALA A 1 300 ? 8.850 -11.682 -14.140 1.00 93.88 300 ALA A C 1
ATOM 2375 O O . ALA A 1 300 ? 9.590 -11.205 -15.002 1.00 93.88 300 ALA A O 1
ATOM 2376 N N . TRP A 1 301 ? 7.633 -11.187 -13.897 1.00 94.75 301 TRP A N 1
ATOM 2377 C CA . TRP A 1 301 ? 7.098 -10.025 -14.608 1.00 94.75 301 TRP A CA 1
ATOM 2378 C C . TRP A 1 301 ? 7.944 -8.771 -14.370 1.00 94.75 301 TRP A C 1
ATOM 2380 O O . TRP A 1 301 ? 8.252 -8.037 -15.309 1.00 94.75 301 TRP A O 1
ATOM 2390 N N . LEU A 1 302 ? 8.366 -8.543 -13.125 1.00 91.69 302 LEU A N 1
ATOM 2391 C CA . LEU A 1 302 ? 9.203 -7.409 -12.756 1.00 91.69 302 LEU A CA 1
ATOM 2392 C C . LEU A 1 302 ? 10.564 -7.471 -13.463 1.00 91.69 302 LEU A C 1
ATOM 2394 O O . LEU A 1 302 ? 11.045 -6.464 -13.985 1.00 91.69 302 LEU A O 1
ATOM 2398 N N . ALA A 1 303 ? 11.166 -8.660 -13.524 1.00 90.25 303 ALA A N 1
ATOM 2399 C CA . ALA A 1 303 ? 12.411 -8.884 -14.245 1.00 90.25 303 ALA A CA 1
ATOM 2400 C C . ALA A 1 303 ? 12.261 -8.564 -15.743 1.00 90.25 303 ALA A C 1
ATOM 2402 O O . ALA A 1 303 ? 13.058 -7.781 -16.261 1.00 90.25 303 ALA A O 1
ATOM 2403 N N . ASP A 1 304 ? 11.222 -9.073 -16.414 1.00 91.81 304 ASP A N 1
ATOM 2404 C CA . ASP A 1 304 ? 10.956 -8.766 -17.830 1.00 91.81 304 ASP A CA 1
ATOM 2405 C C . ASP A 1 304 ? 10.722 -7.262 -18.062 1.00 91.81 304 ASP A C 1
ATOM 2407 O O . ASP A 1 304 ? 11.310 -6.665 -18.969 1.00 91.81 304 ASP A O 1
ATOM 2411 N N . LEU A 1 305 ? 9.951 -6.605 -17.188 1.00 91.19 305 LEU A N 1
ATOM 2412 C CA . LEU A 1 305 ? 9.685 -5.169 -17.287 1.00 91.19 305 LEU A CA 1
ATOM 2413 C C . LEU A 1 305 ? 10.969 -4.333 -17.148 1.00 91.19 305 LEU A C 1
ATOM 2415 O O . LEU A 1 305 ? 11.156 -3.365 -17.890 1.00 91.19 305 LEU A O 1
ATOM 2419 N N . SER A 1 306 ? 11.882 -4.715 -16.248 1.00 87.56 306 SER A N 1
ATOM 2420 C CA . SER A 1 306 ? 13.155 -4.005 -16.020 1.00 87.56 306 SER A CA 1
ATOM 2421 C C . SER A 1 306 ? 14.103 -4.031 -17.221 1.00 87.56 306 SER A C 1
ATOM 2423 O O . SER A 1 306 ? 14.910 -3.117 -17.400 1.00 87.56 306 SER A O 1
ATOM 2425 N N . VAL A 1 307 ? 14.003 -5.068 -18.056 1.00 87.69 307 VAL A N 1
ATOM 2426 C CA . VAL A 1 307 ? 14.819 -5.213 -19.267 1.00 87.69 307 VAL A CA 1
ATOM 2427 C C . VAL A 1 307 ? 14.307 -4.292 -20.376 1.00 87.69 307 VAL A C 1
ATOM 2429 O O . VAL A 1 307 ? 15.099 -3.762 -21.153 1.00 87.69 307 VAL A O 1
ATOM 2432 N N . ARG A 1 308 ? 12.989 -4.070 -20.442 1.00 89.12 308 ARG A N 1
ATOM 2433 C CA . ARG A 1 308 ? 12.326 -3.331 -21.534 1.00 89.12 308 ARG A CA 1
ATOM 2434 C C . ARG A 1 308 ? 12.131 -1.841 -21.249 1.00 89.12 308 ARG A C 1
ATOM 2436 O O . ARG A 1 308 ? 11.936 -1.051 -22.175 1.00 89.12 308 ARG A O 1
ATOM 2443 N N . THR A 1 309 ? 12.151 -1.450 -19.979 1.00 88.44 309 THR A N 1
ATOM 2444 C CA . THR A 1 309 ? 11.756 -0.107 -19.533 1.00 88.44 309 THR A CA 1
ATOM 2445 C C . THR A 1 309 ? 12.883 0.614 -18.808 1.00 88.44 309 THR A C 1
ATOM 2447 O O . THR A 1 309 ? 13.895 0.029 -18.417 1.00 88.44 309 THR A O 1
ATOM 2450 N N . ASP A 1 310 ? 12.724 1.924 -18.646 1.00 83.38 310 ASP A N 1
ATOM 2451 C CA . ASP A 1 310 ? 13.631 2.754 -17.858 1.00 83.38 310 ASP A CA 1
ATOM 2452 C C . ASP A 1 310 ? 13.390 2.628 -16.347 1.00 83.38 310 ASP A C 1
ATOM 2454 O O . ASP A 1 310 ? 14.004 3.355 -15.582 1.00 83.38 310 ASP A O 1
ATOM 2458 N N . ILE A 1 311 ? 12.535 1.711 -15.885 1.00 79.44 311 ILE A N 1
ATOM 2459 C CA . ILE A 1 311 ? 12.248 1.544 -14.460 1.00 79.44 311 ILE A CA 1
ATOM 2460 C C . ILE A 1 311 ? 13.373 0.735 -13.800 1.00 79.44 311 ILE A C 1
ATOM 2462 O O . ILE A 1 311 ? 13.656 -0.402 -14.182 1.00 79.44 311 ILE A O 1
ATOM 2466 N N . CYS A 1 312 ? 14.004 1.300 -12.768 1.00 67.38 312 CYS A N 1
ATOM 2467 C CA . CYS A 1 312 ? 14.952 0.572 -11.926 1.00 67.38 312 CYS A CA 1
ATOM 2468 C C . CYS A 1 312 ? 14.203 -0.101 -10.772 1.00 67.38 312 CYS A C 1
ATOM 2470 O O . CYS A 1 312 ? 13.549 0.563 -9.975 1.00 67.38 312 CYS A O 1
ATOM 2472 N N . LEU A 1 313 ? 14.307 -1.426 -10.673 1.00 66.62 313 LEU A N 1
ATOM 2473 C CA . LEU A 1 313 ? 13.491 -2.246 -9.766 1.00 66.62 313 LEU A CA 1
ATOM 2474 C C . LEU A 1 313 ? 14.301 -2.842 -8.600 1.00 66.62 313 LEU A C 1
ATOM 2476 O O . LEU A 1 313 ? 13.926 -3.858 -8.022 1.00 66.62 313 LEU A O 1
ATOM 2480 N N . GLN A 1 314 ? 15.444 -2.242 -8.253 1.00 57.69 314 GLN A N 1
ATOM 2481 C CA . GLN A 1 314 ? 16.418 -2.869 -7.347 1.00 57.69 314 GLN A CA 1
ATOM 2482 C C . GLN A 1 314 ? 16.034 -2.867 -5.855 1.00 57.69 314 GLN A C 1
ATOM 2484 O O . GLN A 1 314 ? 16.538 -3.707 -5.111 1.00 57.69 314 GLN A O 1
ATOM 2489 N N . ALA A 1 315 ? 15.121 -2.008 -5.402 1.00 51.91 315 ALA A N 1
ATOM 2490 C CA . ALA A 1 315 ? 14.915 -1.782 -3.967 1.00 51.91 315 ALA A CA 1
ATOM 2491 C C . ALA A 1 315 ? 14.141 -2.884 -3.212 1.00 51.91 315 ALA A C 1
ATOM 2493 O O . ALA A 1 315 ? 14.216 -2.968 -1.989 1.00 51.91 315 ALA A O 1
ATOM 2494 N N . GLY A 1 316 ? 13.452 -3.795 -3.907 1.00 48.44 316 GLY A N 1
ATOM 2495 C CA . GLY A 1 316 ? 12.643 -4.836 -3.256 1.00 48.44 316 GLY A CA 1
ATOM 2496 C C . GLY A 1 316 ? 13.424 -6.022 -2.673 1.00 48.44 316 GLY A C 1
ATOM 2497 O O . GLY A 1 316 ? 12.840 -6.855 -1.978 1.00 48.44 316 GLY A O 1
ATOM 2498 N N . ARG A 1 317 ? 14.734 -6.150 -2.937 1.00 51.84 317 ARG A N 1
ATOM 2499 C CA . ARG A 1 317 ? 15.501 -7.328 -2.481 1.00 51.84 317 ARG A CA 1
ATOM 2500 C C . ARG A 1 317 ? 15.739 -7.351 -0.968 1.00 51.84 317 ARG A C 1
ATOM 2502 O O . ARG A 1 317 ? 15.912 -8.438 -0.426 1.00 51.84 317 ARG A O 1
ATOM 2509 N N . HIS A 1 318 ? 15.683 -6.206 -0.285 1.00 47.84 318 HIS A N 1
ATOM 2510 C CA . HIS A 1 318 ? 15.908 -6.136 1.164 1.00 47.84 318 HIS A CA 1
ATOM 2511 C C . HIS A 1 318 ? 14.765 -6.746 1.994 1.00 47.84 318 HIS A C 1
ATOM 2513 O O . HIS A 1 318 ? 15.027 -7.332 3.040 1.00 47.84 318 HIS A O 1
ATOM 2519 N N . ALA A 1 319 ? 13.524 -6.751 1.493 1.00 47.88 319 ALA A N 1
ATOM 2520 C CA . ALA A 1 319 ? 12.399 -7.379 2.194 1.00 47.88 319 ALA A CA 1
ATOM 2521 C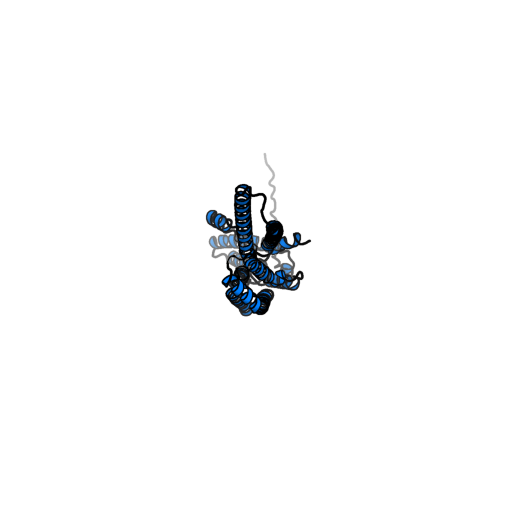 C . ALA A 1 319 ? 12.476 -8.924 2.246 1.00 47.88 319 ALA A C 1
ATOM 2523 O O . ALA A 1 319 ? 11.714 -9.551 2.978 1.00 47.88 319 ALA A O 1
ATOM 2524 N N . ARG A 1 320 ? 13.388 -9.561 1.488 1.00 49.09 320 ARG A N 1
ATOM 2525 C CA . ARG A 1 320 ? 13.567 -11.029 1.481 1.00 49.09 320 ARG A CA 1
ATOM 2526 C C . ARG A 1 320 ? 14.242 -11.574 2.746 1.00 49.09 320 ARG A C 1
ATOM 2528 O O . ARG A 1 320 ? 14.153 -12.774 2.981 1.00 49.09 320 ARG A O 1
ATOM 2535 N N . ALA A 1 321 ? 14.918 -10.732 3.530 1.00 49.50 321 ALA A N 1
ATOM 2536 C CA . ALA A 1 321 ? 15.690 -11.176 4.692 1.00 49.50 321 ALA A CA 1
ATOM 2537 C C . ALA A 1 321 ? 14.885 -11.226 6.004 1.00 49.50 321 ALA A C 1
ATOM 2539 O O . ALA A 1 321 ? 15.289 -11.935 6.913 1.00 49.50 321 ALA A O 1
ATOM 2540 N N . CYS A 1 322 ? 13.751 -10.522 6.106 1.00 42.75 322 CYS A N 1
ATOM 2541 C CA . CYS A 1 322 ? 13.006 -10.378 7.369 1.00 42.75 322 CYS A CA 1
ATOM 2542 C C . CYS A 1 322 ? 11.797 -11.321 7.527 1.00 42.75 322 CYS A C 1
ATOM 2544 O O . CYS A 1 322 ? 11.094 -11.225 8.525 1.00 42.75 322 CYS A O 1
ATOM 2546 N N . LEU A 1 323 ? 11.519 -12.187 6.546 1.00 46.69 323 LEU A N 1
ATOM 2547 C CA . LEU A 1 323 ? 10.373 -13.118 6.556 1.00 46.69 323 LEU A CA 1
ATOM 2548 C C . LEU A 1 323 ? 10.789 -14.598 6.675 1.00 46.69 323 LEU A C 1
ATOM 2550 O O . LEU A 1 323 ? 9.964 -15.480 6.448 1.00 46.69 323 LEU A O 1
ATOM 2554 N N . LYS A 1 324 ? 12.058 -14.866 6.995 1.00 44.09 324 LYS A N 1
ATOM 2555 C CA . LYS A 1 324 ? 12.544 -16.182 7.429 1.00 44.09 324 LYS A CA 1
ATOM 2556 C C . LYS A 1 324 ? 12.801 -16.136 8.924 1.00 44.09 324 LYS A C 1
ATOM 2558 O O . LYS A 1 324 ? 12.542 -17.171 9.567 1.00 44.09 324 LYS A O 1
#

Organism: NCBI:txid2562239

Foldseek 3Di:
DDDDDDDDDDDPPPPPPVPPPDPPVRVVPDDLVVLVVVLVVLVVQLVVLVVVCVVPVPDPVSVVSNVVSVVVNVSSCCVNVDPPFAACPLLQVLQLVLLVCLLQVVLVSSLVSLVSSQVSCVVVVADSFLSVVQNVLSVVLCVVCVVVLVVLVVVCVVPVLDLVSLLVVLVSSVVSVSLNNSLVSLVSSLVSLVVVLVVLVVVVVVVVVVVVVCPDPPDDPVVVVVVVVSVVVNVVSVVVNVVSVVVSVVSVVVCVLFVDDPPPCVVVVCVVVVPPPPPFRERTDGPVVVVDVDCPSVVVSVVVSVVRHPGDHPPNPVSVPPPD